Protein AF-A0A962DSW0-F1 (afdb_monomer_lite)

Foldseek 3Di:
DVVVVVVVLCVQQVQLQVLLVVQVVLAVFAQVLVVCVVVVPPCSVVLLVVLLVVLLVLLLVLLLVVVVVCVVCVVVADPLDDDFQNLAQVRLLVCLLCCLVSVLSRLASGVLSVQQRVVCVVVVHSYGDPVSLLVSLQVSQQVQLVVCQVVCVVSVRNDPVVSVCSSVSSSVLSNSLSCSRNPPHSVSSSSSSSSSSCSRHNVVSVVD

pLDDT: mean 94.74, std 5.3, range [65.56, 98.88]

Radius of gyration: 17.85 Å; chains: 1; bounding box: 44×37×52 Å

Secondary structure (DSSP, 8-state):
-HHHHHHHHHHHHHHHHHHHHHHHHHHT-S-HHHHHHHTT-TTHHHHHHHHHHHHHHHHHHHHHHHHHHHHHHGGGS-TTSPPTTTTHHHHHHHHHHHHHHHHIIIIIIIIIHHHHHHHHHHTT-SS--HHHHHHHHHHHHHHHHHHTHHHHHHTT---HHHHHHHHHHHHHHHHHHHHHHHHH-HHHHHHHHHHHHIIIIISGGG--

Structure (mmCIF, N/CA/C/O backbone):
data_AF-A0A962DSW0-F1
#
_entry.id   AF-A0A962DSW0-F1
#
loop_
_atom_site.group_PDB
_atom_site.id
_atom_site.type_symbol
_atom_site.label_atom_id
_atom_site.label_alt_id
_atom_site.label_comp_id
_atom_site.label_asym_id
_atom_site.label_entity_id
_atom_site.label_seq_id
_atom_site.pdbx_PDB_ins_code
_atom_site.Cartn_x
_atom_site.Cartn_y
_atom_site.Cartn_z
_atom_site.occupancy
_atom_site.B_iso_or_equiv
_atom_site.auth_seq_id
_atom_site.auth_comp_id
_atom_site.auth_asym_id
_atom_site.auth_atom_id
_atom_site.pdbx_PDB_model_num
ATOM 1 N N . MET A 1 1 ? 26.273 4.965 2.092 1.00 65.56 1 MET A N 1
ATOM 2 C CA . MET A 1 1 ? 24.910 5.112 1.520 1.00 65.56 1 MET A CA 1
ATOM 3 C C . MET A 1 1 ? 23.783 4.585 2.421 1.00 65.56 1 MET A C 1
ATOM 5 O O . MET A 1 1 ? 22.650 5.022 2.254 1.00 65.56 1 MET A O 1
ATOM 9 N N . LEU A 1 2 ? 24.062 3.717 3.407 1.00 79.31 2 LEU A N 1
ATOM 10 C CA . LEU A 1 2 ? 23.039 3.198 4.331 1.00 79.31 2 LEU A CA 1
ATOM 11 C C . LEU A 1 2 ? 22.490 4.255 5.303 1.00 79.31 2 LEU A C 1
ATOM 13 O O . LEU A 1 2 ? 21.280 4.358 5.461 1.00 79.31 2 LEU A O 1
ATOM 17 N N . LEU A 1 3 ? 23.361 5.075 5.903 1.00 84.50 3 LEU A N 1
ATOM 18 C CA . LEU A 1 3 ? 22.948 6.063 6.907 1.00 84.50 3 LEU A CA 1
ATOM 19 C C . LEU A 1 3 ? 21.954 7.115 6.363 1.00 84.50 3 LEU A C 1
ATOM 21 O O . LEU A 1 3 ? 20.915 7.292 6.994 1.00 84.50 3 LEU A O 1
ATOM 25 N N . PRO A 1 4 ? 22.170 7.754 5.191 1.00 87.31 4 PRO A N 1
ATOM 26 C CA . PRO A 1 4 ? 21.189 8.692 4.634 1.00 87.31 4 PRO A CA 1
ATOM 27 C C . PRO A 1 4 ? 19.824 8.053 4.348 1.00 87.31 4 PRO A C 1
ATOM 29 O O . PRO A 1 4 ? 18.792 8.638 4.663 1.00 87.31 4 PRO A O 1
ATOM 32 N N . SER A 1 5 ? 19.813 6.830 3.809 1.00 83.94 5 SER A N 1
ATOM 33 C CA . SER A 1 5 ? 18.577 6.096 3.504 1.00 83.94 5 SER A CA 1
ATOM 34 C C . SER A 1 5 ? 17.820 5.721 4.778 1.00 83.94 5 SER A C 1
ATOM 36 O O . SER A 1 5 ? 16.607 5.883 4.857 1.00 83.94 5 SER A O 1
ATOM 38 N N . LEU A 1 6 ? 18.542 5.275 5.809 1.00 87.38 6 LEU A N 1
ATOM 39 C CA . LEU A 1 6 ? 17.965 4.934 7.105 1.00 87.38 6 LEU A CA 1
ATOM 40 C C . LEU A 1 6 ? 17.376 6.163 7.805 1.00 87.38 6 LEU A C 1
ATOM 42 O O . LEU A 1 6 ? 16.269 6.087 8.337 1.00 87.38 6 LEU A O 1
ATOM 46 N N . LEU A 1 7 ? 18.073 7.303 7.766 1.00 90.00 7 LEU A N 1
ATOM 47 C CA . LEU A 1 7 ? 17.559 8.568 8.295 1.00 90.00 7 LEU A CA 1
ATOM 48 C C . LEU A 1 7 ? 16.287 8.998 7.558 1.00 90.00 7 LEU A C 1
ATOM 50 O O . LEU A 1 7 ? 15.279 9.279 8.202 1.00 90.00 7 LEU A O 1
ATOM 54 N N . PHE A 1 8 ? 16.300 8.973 6.223 1.00 88.06 8 PHE A N 1
ATOM 55 C CA . PHE A 1 8 ? 15.137 9.322 5.407 1.00 88.06 8 PHE A CA 1
ATOM 56 C C . PHE A 1 8 ? 13.921 8.435 5.716 1.00 88.06 8 PHE A C 1
ATOM 58 O O . PHE A 1 8 ? 12.839 8.941 6.016 1.00 88.06 8 PHE A O 1
ATOM 65 N N . LEU A 1 9 ? 14.106 7.111 5.734 1.00 90.38 9 LEU A N 1
ATOM 66 C CA . LEU A 1 9 ? 13.034 6.167 6.057 1.00 90.38 9 LEU A CA 1
ATOM 67 C C . LEU A 1 9 ? 12.528 6.347 7.492 1.00 90.38 9 LEU A C 1
ATOM 69 O O . LEU A 1 9 ? 11.327 6.229 7.729 1.00 90.38 9 LEU A O 1
ATOM 73 N N . SER A 1 10 ? 13.404 6.671 8.445 1.00 91.56 10 SER A N 1
ATOM 74 C CA . SER A 1 10 ? 13.016 6.906 9.842 1.00 91.56 10 SER A CA 1
ATOM 75 C C . SER A 1 10 ? 12.141 8.150 9.990 1.00 91.56 10 SER A C 1
ATOM 77 O O . SER A 1 10 ? 11.143 8.107 10.710 1.00 91.56 10 SER A O 1
ATOM 79 N N . VAL A 1 11 ? 12.465 9.229 9.268 1.00 93.25 11 VAL A N 1
ATOM 80 C CA . VAL A 1 11 ? 11.687 10.481 9.263 1.00 93.25 11 VAL A CA 1
ATOM 81 C C . VAL A 1 11 ? 10.265 10.267 8.746 1.00 93.25 11 VAL A C 1
ATOM 83 O O . VAL A 1 11 ? 9.347 10.922 9.227 1.00 93.25 11 VAL A O 1
ATOM 86 N N . LEU A 1 12 ? 10.050 9.332 7.820 1.00 91.38 12 LEU A N 1
ATOM 87 C CA . LEU A 1 12 ? 8.707 8.992 7.339 1.00 91.38 12 LEU A CA 1
ATOM 88 C C . LEU A 1 12 ? 8.006 7.968 8.242 1.00 91.38 12 LEU A C 1
ATOM 90 O O . LEU A 1 12 ? 6.830 8.111 8.580 1.00 91.38 12 LEU A O 1
ATOM 94 N N . THR A 1 13 ? 8.732 6.933 8.658 1.00 96.00 13 THR A N 1
ATOM 95 C CA . THR A 1 13 ? 8.154 5.762 9.328 1.00 96.00 13 THR A CA 1
ATOM 96 C C . THR A 1 13 ? 7.790 6.049 10.779 1.00 96.00 13 THR A C 1
ATOM 98 O O . THR A 1 13 ? 6.704 5.671 11.215 1.00 96.00 13 THR A O 1
ATOM 101 N N . LEU A 1 14 ? 8.651 6.735 11.540 1.00 97.19 14 LEU A N 1
ATOM 102 C CA . LEU A 1 14 ? 8.404 6.976 12.966 1.00 97.19 14 LEU A CA 1
ATOM 103 C C . LEU A 1 14 ? 7.166 7.859 13.206 1.00 97.19 14 LEU A C 1
ATOM 105 O O . LEU A 1 14 ? 6.332 7.470 14.030 1.00 97.19 14 LEU A O 1
ATOM 109 N N . PRO A 1 15 ? 6.957 8.979 12.481 1.00 97.75 15 PRO A N 1
ATOM 110 C CA . PRO A 1 15 ? 5.722 9.746 12.608 1.00 97.75 15 PRO A CA 1
ATOM 111 C C . PRO A 1 15 ? 4.494 8.952 12.166 1.00 97.75 15 PRO A C 1
ATOM 113 O O . PRO A 1 15 ? 3.479 8.989 12.856 1.00 97.75 15 PRO A O 1
ATOM 116 N N . ALA A 1 16 ? 4.576 8.194 11.067 1.00 97.75 16 ALA A N 1
ATOM 117 C CA . ALA A 1 16 ? 3.460 7.377 10.592 1.00 97.75 16 ALA A CA 1
ATOM 118 C C . ALA A 1 16 ? 3.029 6.326 11.631 1.00 97.75 16 ALA A C 1
ATOM 120 O O . ALA A 1 16 ? 1.838 6.200 11.931 1.00 97.75 16 ALA A O 1
ATOM 121 N N . LEU A 1 17 ? 3.996 5.631 12.241 1.00 97.44 17 LEU A N 1
ATOM 122 C CA . LEU A 1 17 ? 3.758 4.705 13.348 1.00 97.44 17 LEU A CA 1
ATOM 123 C C . LEU A 1 17 ? 3.123 5.421 14.541 1.00 97.44 17 LEU A C 1
ATOM 125 O O . LEU A 1 17 ? 2.101 4.969 15.053 1.00 97.44 17 LEU A O 1
ATOM 129 N N . TRP A 1 18 ? 3.694 6.548 14.970 1.00 97.69 18 TRP A N 1
ATOM 130 C CA . TRP A 1 18 ? 3.181 7.308 16.109 1.00 97.69 18 TRP A CA 1
ATOM 131 C C . TRP A 1 18 ? 1.739 7.773 15.888 1.00 97.69 18 TRP A C 1
ATOM 133 O O . TRP A 1 18 ? 0.889 7.567 16.754 1.00 97.69 18 TRP A O 1
ATOM 143 N N . ILE A 1 19 ? 1.441 8.341 14.716 1.00 98.00 19 ILE A N 1
ATOM 144 C CA . ILE A 1 19 ? 0.098 8.787 14.325 1.00 98.00 19 ILE A CA 1
ATOM 145 C C . ILE A 1 19 ? -0.867 7.606 14.375 1.00 98.00 19 ILE A C 1
ATOM 147 O O . ILE A 1 19 ? -1.901 7.677 15.043 1.00 98.00 19 ILE A O 1
ATOM 151 N N . GLY A 1 20 ? -0.534 6.514 13.690 1.00 97.25 20 GLY A N 1
ATOM 152 C CA . GLY A 1 20 ? -1.435 5.381 13.558 1.00 97.25 20 GLY A CA 1
ATOM 153 C C . GLY A 1 20 ? -1.694 4.655 14.870 1.00 97.25 20 GLY A C 1
ATOM 154 O O . GLY A 1 20 ? -2.836 4.304 15.161 1.00 97.25 20 GLY A O 1
ATOM 155 N N . LEU A 1 21 ? -0.665 4.475 15.698 1.00 95.62 21 LEU A N 1
ATOM 156 C CA . LEU A 1 21 ? -0.800 3.833 17.006 1.00 95.62 21 LEU A CA 1
ATOM 157 C C . LEU A 1 21 ? -1.529 4.728 18.014 1.00 95.62 21 LEU A C 1
ATOM 159 O O . LEU A 1 21 ? -2.303 4.222 18.825 1.00 95.62 21 LEU A O 1
ATOM 163 N N . ARG A 1 22 ? -1.332 6.052 17.954 1.00 96.94 22 ARG A N 1
ATOM 164 C CA . ARG A 1 22 ? -1.982 7.001 18.869 1.00 96.94 22 ARG A CA 1
ATOM 165 C C . ARG A 1 22 ? -3.436 7.285 18.495 1.00 96.94 22 ARG A C 1
ATOM 167 O O . ARG A 1 22 ? -4.286 7.365 19.379 1.00 96.94 22 ARG A O 1
ATOM 174 N N . LEU A 1 23 ? -3.727 7.491 17.211 1.00 97.31 23 LEU A N 1
ATOM 175 C CA . LEU A 1 23 ? -5.044 7.937 16.736 1.00 97.31 23 LEU A CA 1
ATOM 176 C C . LEU A 1 23 ? -5.928 6.781 16.251 1.00 97.31 23 LEU A C 1
ATOM 178 O O . LEU A 1 23 ? -7.150 6.857 16.379 1.00 97.31 23 LEU A O 1
ATOM 182 N N . GLY A 1 24 ? -5.328 5.710 15.725 1.00 96.44 24 GLY A N 1
ATOM 183 C CA . GLY A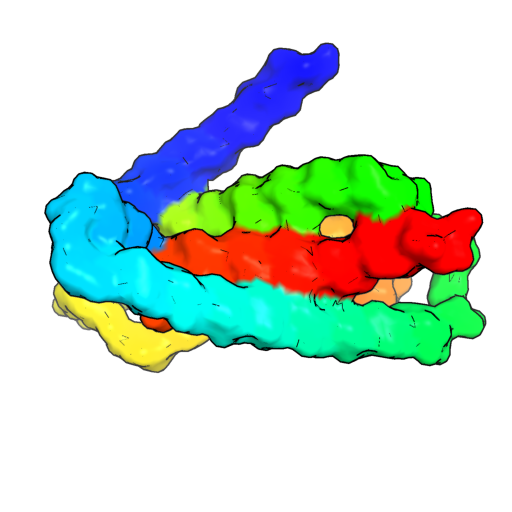 1 24 ? -6.033 4.578 15.120 1.00 96.44 24 GLY A CA 1
ATOM 184 C C . GLY A 1 24 ? -7.064 3.910 16.035 1.00 96.44 24 GLY A C 1
ATOM 185 O O . GLY A 1 24 ? -8.215 3.776 15.607 1.00 96.44 24 GLY A O 1
ATOM 186 N N . PRO A 1 25 ? -6.739 3.567 17.300 1.00 94.06 25 PRO A N 1
ATOM 187 C CA . PRO A 1 25 ? -7.675 2.876 18.189 1.00 94.06 25 PRO A CA 1
ATOM 188 C C . PRO A 1 25 ? -9.001 3.618 18.391 1.00 94.06 25 PRO A C 1
ATOM 190 O O . PRO A 1 25 ? -10.066 3.004 18.345 1.00 94.06 25 PRO A O 1
ATOM 193 N N . ALA A 1 26 ? -8.960 4.948 18.535 1.00 93.69 26 ALA A N 1
ATOM 194 C CA . ALA A 1 26 ? -10.160 5.772 18.704 1.00 93.69 26 ALA A CA 1
ATOM 195 C C . ALA A 1 26 ? -11.061 5.787 17.453 1.00 93.69 26 ALA A C 1
ATOM 197 O O . ALA A 1 26 ? -12.260 6.047 17.553 1.00 93.69 26 ALA A O 1
ATOM 198 N N . LEU A 1 27 ? -10.490 5.497 16.282 1.00 95.38 27 LEU A N 1
ATOM 199 C CA . LEU A 1 27 ? -11.176 5.461 14.990 1.00 95.38 27 LEU A CA 1
ATOM 200 C C . LEU A 1 27 ? -11.565 4.042 14.555 1.00 95.38 27 LEU A C 1
ATOM 202 O O . LEU A 1 27 ? -12.206 3.885 13.518 1.00 95.38 27 LEU A O 1
ATOM 206 N N . GLY A 1 28 ? -11.186 3.014 15.322 1.00 94.00 28 GLY A N 1
ATOM 207 C CA . GLY A 1 28 ? -11.336 1.614 14.919 1.00 94.00 28 GLY A CA 1
ATOM 208 C C . GLY A 1 28 ? -10.373 1.188 13.804 1.00 94.00 28 GLY A C 1
ATOM 209 O O . GLY A 1 28 ? -10.656 0.230 13.091 1.00 94.00 28 GLY A O 1
ATOM 210 N N . LEU A 1 29 ? -9.255 1.900 13.643 1.00 96.75 29 LEU A N 1
ATOM 211 C CA . LEU A 1 29 ? -8.190 1.621 12.677 1.00 96.75 29 LEU A CA 1
ATOM 212 C C . LEU A 1 29 ? -6.947 1.048 13.383 1.00 96.75 29 LEU A C 1
ATOM 214 O O . LEU A 1 29 ? -6.836 1.078 14.609 1.00 96.75 29 LEU A O 1
ATOM 218 N N . GLY A 1 30 ? -5.993 0.524 12.609 1.00 95.56 30 GLY A N 1
ATOM 219 C CA . GLY A 1 30 ? -4.747 -0.065 13.119 1.00 95.56 30 GLY A CA 1
ATOM 220 C C . GLY A 1 30 ? -4.661 -1.567 12.853 1.00 95.56 30 GLY A C 1
ATOM 221 O O . GLY A 1 30 ? -5.027 -2.030 11.775 1.00 95.56 30 GLY A O 1
ATOM 222 N N . ALA A 1 31 ? -4.171 -2.342 13.822 1.00 93.81 31 ALA A N 1
ATOM 223 C CA . ALA A 1 31 ? -3.989 -3.793 13.696 1.00 93.81 31 ALA A CA 1
ATOM 224 C C . ALA A 1 31 ? -4.796 -4.593 14.748 1.00 93.81 31 ALA A C 1
ATOM 226 O O . ALA A 1 31 ? -4.221 -5.392 15.490 1.00 93.81 31 ALA A O 1
ATOM 227 N N . PRO A 1 32 ? -6.131 -4.419 14.837 1.00 91.06 32 PRO A N 1
ATOM 228 C CA . PRO A 1 32 ? -6.938 -4.989 15.921 1.00 91.06 32 PRO A CA 1
ATOM 229 C C . PRO A 1 32 ? -6.906 -6.524 15.964 1.00 91.06 32 PRO A C 1
ATOM 231 O O . PRO A 1 32 ? -6.872 -7.108 17.042 1.00 91.06 32 PRO A O 1
ATOM 234 N N . ARG A 1 33 ? -6.863 -7.194 14.803 1.00 89.31 33 ARG A N 1
ATOM 235 C CA . ARG A 1 33 ? -6.754 -8.663 14.712 1.00 89.31 33 ARG A CA 1
ATOM 236 C C . ARG A 1 33 ? -5.429 -9.186 15.255 1.00 89.31 33 ARG A C 1
ATOM 238 O O . ARG A 1 33 ? -5.402 -10.227 15.902 1.00 89.31 33 ARG A O 1
ATOM 245 N N . PHE A 1 34 ? -4.350 -8.451 15.008 1.00 90.75 34 PHE A N 1
ATOM 246 C CA . PHE A 1 34 ? -3.033 -8.794 15.525 1.00 90.75 34 PHE A CA 1
ATOM 247 C C . PHE A 1 34 ? -2.957 -8.556 17.033 1.00 90.75 34 PHE A C 1
ATOM 249 O O . PHE A 1 34 ? -2.514 -9.431 17.767 1.00 90.75 34 PHE A O 1
ATOM 256 N N . ALA A 1 35 ? -3.491 -7.429 17.514 1.00 92.00 35 ALA A N 1
ATOM 257 C CA . ALA A 1 35 ? -3.610 -7.167 18.946 1.00 92.00 35 ALA A CA 1
ATOM 258 C C . ALA A 1 35 ? -4.435 -8.254 19.662 1.00 92.00 35 ALA A C 1
ATOM 260 O O . ALA A 1 35 ? -4.029 -8.741 20.713 1.00 92.00 35 ALA A O 1
ATOM 261 N N . ALA A 1 36 ? -5.546 -8.699 19.064 1.00 92.62 36 ALA A N 1
ATOM 262 C CA . ALA A 1 36 ? -6.354 -9.801 19.586 1.00 92.62 36 ALA A CA 1
ATOM 263 C C . ALA A 1 36 ? -5.587 -11.135 19.620 1.00 92.62 36 ALA A C 1
ATOM 265 O O . ALA A 1 36 ? -5.739 -11.899 20.573 1.00 92.62 36 ALA A O 1
ATOM 266 N N . LEU A 1 37 ? -4.746 -11.407 18.614 1.00 93.88 37 LEU A N 1
ATOM 267 C CA . LEU A 1 37 ? -3.877 -12.586 18.590 1.00 93.88 37 LEU A CA 1
ATOM 268 C C . LEU A 1 37 ? -2.831 -12.537 19.712 1.00 93.88 37 LEU A C 1
ATOM 270 O O . LEU A 1 37 ? -2.673 -13.520 20.431 1.00 93.88 37 LEU A O 1
ATOM 274 N N . LEU A 1 38 ? -2.164 -11.393 19.902 1.00 94.62 38 LEU A N 1
ATOM 275 C CA . LEU A 1 38 ? -1.190 -11.192 20.984 1.00 94.62 38 LEU A CA 1
ATOM 276 C C . LEU A 1 38 ? -1.838 -11.316 22.369 1.00 94.62 38 LEU A C 1
ATOM 278 O O . LEU A 1 38 ? -1.263 -11.919 23.271 1.00 94.62 38 LEU A O 1
ATOM 282 N N . ALA A 1 39 ? -3.069 -10.823 22.512 1.00 96.19 39 ALA A N 1
ATOM 283 C CA . ALA A 1 39 ? -3.884 -10.980 23.714 1.00 96.19 39 ALA A CA 1
ATOM 284 C C . ALA A 1 39 ? -4.488 -12.391 23.874 1.00 96.19 39 ALA A C 1
ATOM 286 O O . ALA A 1 39 ? -5.283 -12.610 24.785 1.00 96.19 39 ALA A O 1
ATOM 287 N N . ARG A 1 40 ? -4.142 -13.343 22.992 1.00 94.81 40 ARG A N 1
ATOM 288 C CA . ARG A 1 40 ? -4.624 -14.736 22.989 1.00 94.81 40 ARG A CA 1
ATOM 289 C C . ARG A 1 40 ? -6.151 -14.857 23.025 1.00 94.81 40 ARG A C 1
ATOM 291 O O . ARG A 1 40 ? -6.695 -15.778 23.631 1.00 94.81 40 ARG A O 1
ATOM 298 N N . GLN A 1 41 ? -6.855 -13.941 22.358 1.00 95.88 41 GLN A N 1
ATOM 299 C CA . GLN A 1 41 ? -8.313 -13.996 22.294 1.00 95.88 41 GLN A CA 1
ATOM 300 C C . GLN A 1 41 ? -8.776 -15.233 21.501 1.00 95.88 41 GLN A C 1
ATOM 302 O O . GLN A 1 41 ? -8.247 -15.497 20.410 1.00 95.88 41 GLN A O 1
ATOM 307 N N . PRO A 1 42 ? -9.782 -15.981 21.993 1.00 95.50 42 PRO A N 1
ATOM 308 C CA . PRO A 1 42 ? -10.331 -17.128 21.277 1.00 95.50 42 PRO A CA 1
ATOM 309 C C . PRO A 1 42 ? -10.764 -16.763 19.850 1.00 95.50 42 PRO A C 1
ATOM 311 O O . PRO A 1 42 ? -11.454 -15.772 19.622 1.00 95.50 42 PRO A O 1
ATOM 314 N N . GLY A 1 43 ? -10.341 -17.558 18.865 1.00 94.88 43 GLY A N 1
ATOM 315 C CA . GLY A 1 43 ? -10.699 -17.354 17.455 1.00 94.88 43 GLY A CA 1
ATOM 316 C C . GLY A 1 43 ? -9.922 -16.254 16.716 1.00 94.88 43 GLY A C 1
ATOM 317 O O . GLY A 1 43 ? -10.137 -16.089 15.511 1.00 94.88 43 GLY A O 1
ATOM 318 N N . ALA A 1 44 ? -8.988 -15.547 17.367 1.00 95.12 44 ALA A N 1
ATOM 319 C CA . ALA A 1 44 ? -8.194 -14.490 16.729 1.00 95.12 44 ALA A CA 1
ATOM 320 C C . ALA A 1 44 ? -7.402 -14.993 15.510 1.00 95.12 44 ALA A C 1
ATOM 322 O O . ALA A 1 44 ? -7.431 -14.354 14.459 1.00 95.12 44 ALA A O 1
ATOM 323 N N . MET A 1 45 ? -6.779 -16.175 15.611 1.00 94.88 45 MET A N 1
ATOM 324 C CA . MET A 1 45 ? -6.047 -16.793 14.497 1.00 94.88 45 MET A CA 1
ATOM 325 C C . MET A 1 45 ? -6.959 -17.085 13.298 1.00 94.88 45 MET A C 1
ATOM 327 O O . MET A 1 45 ? -6.633 -16.732 12.169 1.00 94.88 45 MET A O 1
ATOM 331 N N . ARG A 1 46 ? -8.143 -17.669 13.529 1.00 96.44 46 ARG A N 1
ATOM 332 C CA . ARG A 1 46 ? -9.109 -17.963 12.456 1.00 96.44 46 ARG A CA 1
ATOM 333 C C . ARG A 1 46 ? -9.593 -16.686 11.770 1.00 96.44 46 ARG A C 1
ATOM 335 O O . ARG A 1 46 ? -9.751 -16.659 10.551 1.00 96.44 46 ARG A O 1
ATOM 342 N N . ALA A 1 47 ? -9.828 -15.627 12.543 1.00 95.38 47 ALA A N 1
ATOM 343 C CA . ALA A 1 47 ? -10.221 -14.337 11.995 1.00 95.38 47 ALA A CA 1
ATOM 344 C C . ALA A 1 47 ? -9.103 -13.703 11.154 1.00 95.38 47 ALA A C 1
ATOM 346 O O . ALA A 1 47 ? -9.384 -13.209 10.064 1.00 95.38 47 ALA A O 1
ATOM 347 N N . LEU A 1 48 ? -7.856 -13.770 11.630 1.00 94.94 48 LEU A N 1
ATOM 348 C CA . LEU A 1 48 ? -6.685 -13.294 10.899 1.00 94.94 48 LEU A CA 1
ATOM 349 C C . LEU A 1 48 ? -6.489 -14.071 9.590 1.00 94.94 48 LEU A C 1
ATOM 351 O O . LEU A 1 48 ? -6.373 -13.452 8.540 1.00 94.94 48 LEU A O 1
ATOM 355 N N . ALA A 1 49 ? -6.559 -15.404 9.630 1.00 96.25 49 ALA A N 1
ATOM 356 C CA . ALA A 1 49 ? -6.457 -16.254 8.443 1.00 96.25 49 ALA A CA 1
ATOM 357 C C . ALA A 1 49 ? -7.542 -15.930 7.404 1.00 96.25 49 ALA A C 1
ATOM 359 O O . ALA A 1 49 ? -7.257 -15.830 6.216 1.00 96.25 49 ALA A O 1
ATOM 360 N N . ARG A 1 50 ? -8.788 -15.689 7.838 1.00 97.12 50 ARG A N 1
ATOM 361 C CA . ARG A 1 50 ? -9.863 -15.250 6.934 1.00 97.12 50 ARG A CA 1
ATOM 362 C C . ARG A 1 50 ? -9.552 -13.897 6.297 1.00 97.12 50 ARG A C 1
ATOM 364 O O . ARG A 1 50 ? -9.832 -13.700 5.117 1.00 97.12 50 ARG A O 1
ATOM 371 N N . ASP A 1 51 ? -9.026 -12.958 7.077 1.00 96.31 51 ASP A N 1
ATOM 372 C CA . ASP A 1 51 ? -8.655 -11.640 6.569 1.00 96.31 51 ASP A CA 1
ATOM 373 C C . ASP A 1 51 ? -7.489 -11.742 5.572 1.00 96.31 51 ASP A C 1
ATOM 375 O O . ASP A 1 51 ? -7.535 -11.069 4.546 1.00 96.31 51 ASP A O 1
ATOM 379 N N . TRP A 1 52 ? -6.530 -12.645 5.801 1.00 96.19 52 TRP A N 1
ATOM 380 C CA . TRP A 1 52 ? -5.438 -12.947 4.869 1.00 96.19 52 TRP A CA 1
ATOM 381 C C . TRP A 1 52 ? -5.922 -13.581 3.573 1.00 96.19 52 TRP A C 1
ATOM 383 O O . TRP A 1 52 ? -5.513 -13.131 2.513 1.00 96.19 52 TRP A O 1
ATOM 393 N N . VAL A 1 53 ? -6.814 -14.574 3.636 1.00 98.25 53 VAL A N 1
ATOM 394 C CA . VAL A 1 53 ? -7.372 -15.202 2.428 1.00 98.25 53 VAL A CA 1
ATOM 395 C C . VAL A 1 53 ? -8.098 -14.159 1.588 1.00 98.25 53 VAL A C 1
ATOM 397 O O . VAL A 1 53 ? -7.803 -14.012 0.411 1.00 98.25 53 VAL A O 1
ATOM 400 N N . VAL A 1 54 ? -9.001 -13.375 2.186 1.00 98.31 54 VAL A N 1
ATOM 401 C CA . VAL A 1 54 ? -9.757 -12.383 1.408 1.00 98.31 54 VAL A CA 1
ATOM 402 C C . VAL A 1 54 ? -8.843 -11.306 0.828 1.00 98.31 54 VAL A C 1
ATOM 404 O O . VAL A 1 54 ? -8.966 -10.972 -0.348 1.00 98.31 54 VAL A O 1
ATOM 407 N N . ALA A 1 55 ? -7.941 -10.755 1.639 1.00 98.44 55 ALA A N 1
ATOM 408 C CA . ALA A 1 55 ? -7.037 -9.706 1.190 1.00 98.44 55 ALA A CA 1
ATOM 409 C C . ALA A 1 55 ? -6.044 -10.215 0.138 1.00 98.44 55 ALA A C 1
ATOM 411 O O . ALA A 1 55 ? -5.853 -9.564 -0.885 1.00 98.44 55 ALA A O 1
ATOM 412 N N . GLY A 1 56 ? -5.463 -11.392 0.367 1.00 98.62 56 GLY A N 1
ATOM 413 C CA . GLY A 1 56 ? -4.489 -12.009 -0.523 1.00 98.62 56 GLY A CA 1
ATOM 414 C C . GLY A 1 56 ? -5.103 -12.400 -1.859 1.00 98.62 56 GLY A C 1
ATOM 415 O O . GLY A 1 56 ? -4.545 -12.067 -2.898 1.00 98.62 56 GLY A O 1
ATOM 416 N N . THR A 1 57 ? -6.297 -13.002 -1.861 1.00 98.75 57 THR A N 1
ATOM 417 C CA . THR A 1 57 ? -7.021 -13.296 -3.106 1.00 98.75 57 THR A CA 1
ATOM 418 C C . THR A 1 57 ? -7.370 -12.018 -3.865 1.00 98.75 57 THR A C 1
ATOM 420 O O . THR A 1 57 ? -7.134 -11.955 -5.066 1.00 98.75 57 THR A O 1
ATOM 423 N N . ALA A 1 58 ? -7.882 -10.980 -3.196 1.00 98.69 58 ALA A N 1
ATOM 424 C CA . ALA A 1 58 ? -8.202 -9.718 -3.867 1.00 98.69 58 ALA A CA 1
ATOM 425 C C . ALA A 1 58 ? -6.953 -9.041 -4.463 1.00 98.69 58 ALA A C 1
ATOM 427 O O . ALA A 1 58 ? -6.994 -8.572 -5.599 1.00 98.69 58 ALA A O 1
ATOM 428 N N . GLY A 1 59 ? -5.842 -9.036 -3.719 1.00 98.75 59 GLY A N 1
ATOM 429 C CA . GLY A 1 59 ? -4.554 -8.523 -4.181 1.00 98.75 59 GLY A CA 1
ATOM 430 C C . GLY A 1 59 ? -4.007 -9.301 -5.374 1.00 98.75 59 GLY A C 1
ATOM 431 O O . GLY A 1 59 ? -3.682 -8.705 -6.396 1.00 98.75 59 GLY A O 1
ATOM 432 N N . ALA A 1 60 ? -3.983 -10.633 -5.290 1.00 98.75 60 ALA A N 1
ATOM 433 C CA . ALA A 1 60 ? -3.516 -11.497 -6.370 1.00 98.75 60 ALA A CA 1
ATOM 434 C C . ALA A 1 60 ? -4.372 -11.366 -7.640 1.00 98.75 60 ALA A C 1
ATOM 436 O O . ALA A 1 60 ? -3.825 -11.311 -8.738 1.00 98.75 60 ALA A O 1
ATOM 437 N N . LEU A 1 61 ? -5.701 -11.265 -7.512 1.00 98.75 61 LEU A N 1
ATOM 438 C CA . LEU A 1 61 ? -6.596 -11.052 -8.654 1.00 98.75 61 LEU A CA 1
ATOM 439 C C . LEU A 1 61 ? -6.334 -9.707 -9.337 1.00 98.75 61 LEU A C 1
ATOM 441 O O . LEU A 1 61 ? -6.248 -9.650 -10.562 1.00 98.75 61 LEU A O 1
ATOM 445 N N . LEU A 1 62 ? -6.168 -8.632 -8.561 1.00 98.50 62 LEU A N 1
ATOM 446 C CA . LEU A 1 62 ? -5.852 -7.317 -9.119 1.00 98.50 62 LEU A CA 1
ATOM 447 C C . LEU A 1 62 ? -4.459 -7.296 -9.765 1.00 98.50 62 LEU A C 1
ATOM 449 O O . LEU A 1 62 ? -4.305 -6.778 -10.870 1.00 98.50 62 LEU A O 1
ATOM 453 N N . GLY A 1 63 ? -3.471 -7.931 -9.128 1.00 98.38 63 GLY A N 1
ATOM 454 C CA . GLY A 1 63 ? -2.142 -8.141 -9.701 1.00 98.38 63 GLY A CA 1
ATOM 455 C C . GLY A 1 63 ? -2.191 -8.924 -11.016 1.00 98.38 63 GLY A C 1
ATOM 456 O O . GLY A 1 63 ? -1.533 -8.540 -11.978 1.00 98.38 63 GLY A O 1
ATOM 457 N N . ALA A 1 64 ? -3.026 -9.964 -11.110 1.00 98.44 64 ALA A N 1
ATOM 458 C CA . ALA A 1 64 ? -3.199 -10.752 -12.331 1.00 98.44 64 ALA A CA 1
ATOM 459 C C . ALA A 1 64 ? -3.856 -9.943 -13.458 1.00 98.44 64 ALA A C 1
ATOM 461 O O . ALA A 1 64 ? -3.419 -10.027 -14.607 1.00 98.44 64 ALA A O 1
ATOM 462 N N . ILE A 1 65 ? -4.860 -9.116 -13.138 1.00 98.12 65 ILE A N 1
ATOM 463 C CA . ILE A 1 65 ? -5.455 -8.168 -14.092 1.00 98.12 65 ILE A CA 1
ATOM 464 C C . ILE A 1 65 ? -4.373 -7.225 -14.628 1.00 98.12 65 ILE A C 1
ATOM 466 O O . ILE A 1 65 ? -4.238 -7.066 -15.839 1.00 98.12 65 ILE A O 1
ATOM 470 N N . PHE A 1 66 ? -3.561 -6.640 -13.749 1.00 97.00 66 PHE A N 1
ATOM 471 C CA . PHE A 1 66 ? -2.498 -5.716 -14.147 1.00 97.00 66 PHE A CA 1
ATOM 472 C C . PHE A 1 66 ? -1.388 -6.382 -14.950 1.00 97.00 66 PHE A C 1
ATOM 474 O O . PHE A 1 66 ? -0.939 -5.809 -15.941 1.00 97.00 66 PHE A O 1
ATOM 481 N N . LEU A 1 67 ? -0.985 -7.598 -14.586 1.00 96.19 67 LEU A N 1
ATOM 482 C CA . LEU A 1 67 ? -0.016 -8.366 -15.358 1.00 96.19 67 LEU A CA 1
ATOM 483 C C . LEU A 1 67 ? -0.559 -8.695 -16.757 1.00 96.19 67 LEU A C 1
ATOM 485 O O . LEU A 1 67 ? 0.155 -8.553 -17.746 1.00 96.19 67 LEU A O 1
ATOM 489 N N . SER A 1 68 ? -1.839 -9.059 -16.855 1.00 96.19 68 SER A N 1
ATOM 490 C CA . SER A 1 68 ? -2.498 -9.333 -18.139 1.00 96.19 68 SER A CA 1
ATOM 491 C C . SER A 1 68 ? -2.541 -8.087 -19.022 1.00 96.19 68 SER A C 1
ATOM 493 O O . SER A 1 68 ? -2.178 -8.147 -20.194 1.00 96.19 68 SER A O 1
ATOM 495 N N . VAL A 1 69 ? -2.916 -6.936 -18.450 1.00 94.62 69 VAL A N 1
ATOM 496 C CA . VAL A 1 69 ? -2.878 -5.639 -19.145 1.00 94.62 69 VAL A CA 1
ATOM 497 C C . VAL A 1 69 ? -1.454 -5.304 -19.585 1.00 94.62 69 VAL A C 1
ATOM 499 O O . VAL A 1 69 ? -1.257 -4.857 -20.712 1.00 94.62 69 VAL A O 1
ATOM 502 N N . ARG A 1 70 ? -0.450 -5.550 -18.734 1.00 92.38 70 ARG A N 1
ATOM 503 C CA . ARG A 1 70 ? 0.961 -5.304 -19.049 1.00 92.38 70 ARG A CA 1
ATOM 504 C C . ARG A 1 70 ? 1.428 -6.116 -20.256 1.00 92.38 70 ARG A C 1
ATOM 506 O O . ARG A 1 70 ? 2.067 -5.540 -21.130 1.00 92.38 70 ARG A O 1
ATOM 513 N N . TYR A 1 71 ? 1.098 -7.404 -20.323 1.00 93.94 71 TYR A N 1
ATOM 514 C CA . TYR A 1 71 ? 1.441 -8.243 -21.475 1.00 93.94 71 TYR A CA 1
ATOM 515 C C . TYR A 1 71 ? 0.664 -7.851 -22.733 1.00 93.94 71 TYR A C 1
ATOM 517 O O . TYR A 1 71 ? 1.258 -7.725 -23.799 1.00 93.94 71 TYR A O 1
ATOM 525 N N . ALA A 1 72 ? -0.638 -7.575 -22.621 1.00 93.69 72 ALA A N 1
ATOM 526 C CA . ALA A 1 72 ? -1.445 -7.128 -23.759 1.00 93.69 72 ALA A CA 1
ATOM 527 C C . ALA A 1 72 ? -0.956 -5.786 -24.336 1.00 93.69 72 ALA A C 1
ATOM 529 O O . ALA A 1 72 ? -1.031 -5.558 -25.542 1.00 93.69 72 ALA A O 1
ATOM 530 N N . ALA A 1 73 ? -0.435 -4.904 -23.481 1.00 90.56 73 ALA A N 1
ATOM 531 C CA . ALA A 1 73 ? 0.093 -3.607 -23.877 1.00 90.56 73 ALA A CA 1
ATOM 532 C C . ALA A 1 73 ? 1.544 -3.652 -24.384 1.00 90.56 73 ALA A C 1
ATOM 534 O O . ALA A 1 73 ? 1.997 -2.643 -24.919 1.00 90.56 73 ALA A O 1
ATOM 535 N N . GLN A 1 74 ? 2.269 -4.772 -24.244 1.00 88.19 74 GLN A N 1
ATOM 536 C CA . GLN A 1 74 ? 3.710 -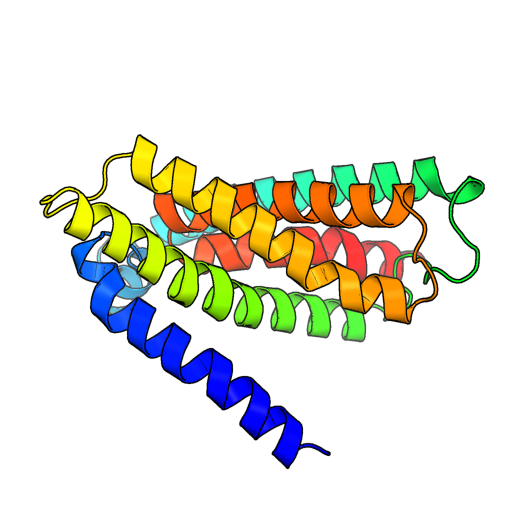4.868 -24.528 1.00 88.19 74 GLN A CA 1
ATOM 537 C C . GLN A 1 74 ? 4.134 -4.265 -25.885 1.00 88.19 74 GLN A C 1
ATOM 539 O O . GLN A 1 74 ? 5.096 -3.499 -25.885 1.00 88.19 74 GLN A O 1
ATOM 544 N N . PRO A 1 75 ? 3.415 -4.482 -27.010 1.00 88.75 75 PRO A N 1
ATOM 545 C CA . PRO A 1 75 ? 3.789 -3.902 -28.308 1.00 88.75 75 PRO A CA 1
ATOM 546 C C . PRO A 1 75 ? 3.742 -2.367 -28.366 1.00 88.75 75 PRO A C 1
ATOM 548 O O . PRO A 1 75 ? 4.318 -1.764 -29.267 1.00 88.75 75 PRO A O 1
ATOM 551 N N . TYR A 1 76 ? 3.032 -1.735 -27.430 1.00 85.88 76 TYR A N 1
ATOM 552 C CA . TYR A 1 76 ? 2.800 -0.290 -27.378 1.00 85.88 76 TYR A CA 1
ATOM 553 C C . TYR A 1 76 ? 3.625 0.406 -26.289 1.00 85.88 76 TYR A C 1
ATOM 555 O O . TYR A 1 76 ? 3.528 1.624 -26.121 1.00 85.88 76 TYR A O 1
ATOM 563 N N . LEU A 1 77 ? 4.402 -0.351 -25.510 1.00 83.94 77 LEU A N 1
ATOM 564 C CA . LEU A 1 77 ? 5.186 0.183 -24.404 1.00 83.94 77 LEU A CA 1
ATOM 565 C C . LEU A 1 77 ? 6.569 0.663 -24.873 1.00 83.94 77 LEU A C 1
ATOM 567 O O . LEU A 1 77 ? 7.171 0.052 -25.755 1.00 83.94 77 LEU A O 1
ATOM 571 N N . PRO A 1 78 ? 7.117 1.738 -24.272 1.00 80.88 78 PRO A N 1
ATOM 572 C CA . PRO A 1 78 ? 8.490 2.153 -24.536 1.00 80.88 78 PRO A CA 1
ATOM 573 C C . PRO A 1 78 ? 9.487 1.036 -24.212 1.00 80.88 78 PRO A C 1
ATOM 575 O O . PRO A 1 78 ? 9.441 0.477 -23.117 1.00 80.88 78 PRO A O 1
ATOM 578 N N . ALA A 1 79 ? 10.454 0.801 -25.104 1.00 81.56 79 ALA A N 1
ATOM 579 C CA . ALA A 1 79 ? 11.525 -0.184 -24.902 1.00 81.56 79 ALA A CA 1
ATOM 580 C C . ALA A 1 79 ? 12.408 0.098 -23.666 1.00 81.56 79 ALA A C 1
ATOM 582 O O . ALA A 1 79 ? 13.113 -0.784 -23.191 1.00 81.56 79 ALA A O 1
ATOM 583 N N . ALA A 1 80 ? 12.373 1.327 -23.137 1.00 81.75 80 ALA A N 1
ATOM 584 C CA . ALA A 1 80 ? 13.074 1.708 -21.911 1.00 81.75 80 ALA A CA 1
ATOM 585 C C . ALA A 1 80 ? 12.429 1.145 -20.629 1.00 81.75 80 ALA A C 1
ATOM 587 O O . ALA A 1 80 ? 13.054 1.168 -19.568 1.00 81.75 80 ALA A O 1
ATOM 588 N N . LEU A 1 81 ? 11.178 0.669 -20.690 1.00 83.25 81 LEU A N 1
ATOM 589 C CA . LEU A 1 81 ? 10.527 0.093 -19.520 1.00 83.25 81 LEU A CA 1
ATOM 590 C C . LEU A 1 81 ? 11.124 -1.284 -19.200 1.00 83.25 81 LEU A C 1
ATOM 592 O O . LEU A 1 81 ? 11.215 -2.119 -20.095 1.00 83.25 81 LEU A O 1
ATOM 596 N N . PRO A 1 82 ? 11.445 -1.570 -17.925 1.00 87.62 82 PRO A N 1
ATOM 597 C CA . PRO A 1 82 ? 11.924 -2.889 -17.539 1.00 87.62 82 PRO A CA 1
ATOM 598 C C . PRO A 1 82 ? 10.923 -3.992 -17.895 1.00 87.62 82 PRO A C 1
ATOM 600 O O . PRO A 1 82 ? 9.711 -3.829 -17.702 1.00 87.62 82 PRO A O 1
ATOM 603 N N . GLU A 1 83 ? 11.435 -5.126 -18.367 1.00 89.56 83 GLU A N 1
ATOM 604 C CA . GLU A 1 83 ? 10.621 -6.316 -18.613 1.00 89.56 83 GLU A CA 1
ATOM 605 C C . GLU A 1 83 ? 10.022 -6.864 -17.303 1.00 89.56 83 GLU A C 1
ATOM 607 O O . GLU A 1 83 ? 10.622 -6.723 -16.225 1.00 89.56 83 GLU A O 1
ATOM 612 N N . PRO A 1 84 ? 8.832 -7.492 -17.345 1.00 91.19 84 PRO A N 1
ATOM 613 C CA . PRO A 1 84 ? 8.286 -8.194 -16.189 1.00 91.19 84 PRO A CA 1
ATOM 614 C C . PRO A 1 84 ? 9.308 -9.184 -15.612 1.00 91.19 84 PRO A C 1
ATOM 616 O O . PRO A 1 84 ? 9.924 -9.953 -16.340 1.00 91.19 84 PRO A O 1
ATOM 619 N N . GLY A 1 85 ? 9.505 -9.161 -14.292 1.00 92.00 85 GLY A N 1
ATOM 620 C CA . GLY A 1 85 ? 10.440 -10.072 -13.622 1.00 92.00 85 GLY A CA 1
ATOM 621 C C . GLY A 1 85 ? 11.922 -9.676 -13.675 1.00 92.00 85 GLY A C 1
ATOM 622 O O . GLY A 1 85 ? 12.742 -10.413 -13.136 1.00 92.00 85 GLY A O 1
ATOM 623 N N . PHE A 1 86 ? 12.290 -8.501 -14.211 1.00 93.19 86 PHE A N 1
ATOM 624 C CA . PHE A 1 86 ? 13.698 -8.065 -14.345 1.00 93.19 86 PHE A CA 1
ATOM 625 C C . PHE A 1 86 ? 14.537 -8.076 -13.049 1.00 93.19 86 PHE A C 1
ATOM 627 O O . PHE A 1 86 ? 15.763 -8.029 -13.100 1.00 93.19 86 PHE A O 1
ATOM 634 N N . ARG A 1 87 ? 13.892 -8.098 -11.875 1.00 93.25 87 ARG A N 1
ATOM 635 C CA . ARG A 1 87 ? 14.554 -8.148 -10.558 1.00 93.25 87 ARG A CA 1
ATOM 636 C C . ARG A 1 87 ? 14.898 -9.574 -10.103 1.00 93.25 87 ARG A C 1
ATOM 638 O O . ARG A 1 87 ? 15.497 -9.735 -9.040 1.00 93.25 87 ARG A O 1
ATOM 645 N N . GLY A 1 88 ? 14.498 -10.596 -10.862 1.00 96.81 88 GLY A N 1
ATOM 646 C CA . GLY A 1 88 ? 14.578 -11.999 -10.463 1.00 96.81 88 GLY A CA 1
ATOM 647 C C . GLY A 1 88 ? 13.666 -12.336 -9.277 1.00 96.81 88 GLY A C 1
ATOM 648 O O . GLY A 1 88 ? 13.039 -11.465 -8.672 1.00 96.81 88 GLY A O 1
ATOM 649 N N . VAL A 1 89 ? 13.618 -13.616 -8.902 1.00 97.12 89 VAL A N 1
ATOM 650 C CA . VAL A 1 89 ? 12.754 -14.107 -7.811 1.00 97.12 89 VAL A CA 1
ATOM 651 C C . VAL A 1 89 ? 13.105 -13.455 -6.469 1.00 97.12 89 VAL A C 1
ATOM 653 O O . VAL A 1 89 ? 12.227 -12.926 -5.791 1.00 97.12 89 VAL A O 1
ATOM 656 N N . LEU A 1 90 ? 14.388 -13.444 -6.090 1.00 97.44 90 LEU A N 1
ATOM 657 C CA . LEU A 1 90 ? 14.825 -12.900 -4.797 1.00 97.44 90 LEU A CA 1
ATOM 658 C C . LEU A 1 90 ? 14.652 -11.379 -4.715 1.00 97.44 90 LEU A C 1
ATOM 660 O O . LEU A 1 90 ? 14.178 -10.869 -3.700 1.00 97.44 90 LEU A O 1
ATOM 664 N N . GLY A 1 91 ? 15.003 -10.654 -5.782 1.00 97.19 91 GLY A N 1
ATOM 665 C CA . GLY A 1 91 ? 14.818 -9.205 -5.839 1.00 97.19 91 GLY A CA 1
ATOM 666 C C . GLY A 1 91 ? 13.341 -8.817 -5.884 1.00 97.19 91 GLY A C 1
ATOM 667 O O . GLY A 1 91 ? 12.941 -7.864 -5.216 1.00 97.19 91 GLY A O 1
ATOM 668 N N . GLY A 1 92 ? 12.518 -9.588 -6.603 1.00 97.25 92 GLY A N 1
ATOM 669 C CA . GLY A 1 92 ? 11.063 -9.463 -6.594 1.00 97.25 92 GLY A CA 1
ATOM 670 C C . GLY A 1 92 ? 10.498 -9.622 -5.185 1.00 97.25 92 GLY A C 1
ATOM 671 O O . GLY A 1 92 ? 9.862 -8.699 -4.692 1.00 97.25 92 GLY A O 1
ATOM 672 N N . LEU A 1 93 ? 10.823 -10.721 -4.494 1.00 98.12 93 LEU A N 1
ATOM 673 C CA . LEU A 1 93 ? 10.383 -10.979 -3.116 1.00 98.12 93 LEU A CA 1
ATOM 674 C C . LEU A 1 93 ? 10.787 -9.861 -2.147 1.00 98.12 93 LEU A C 1
ATOM 676 O O . LEU A 1 93 ? 9.969 -9.422 -1.336 1.00 98.12 93 LEU A O 1
ATOM 680 N N . ALA A 1 94 ? 12.034 -9.392 -2.232 1.00 97.75 94 ALA A N 1
ATOM 681 C CA . ALA A 1 94 ? 12.544 -8.338 -1.363 1.00 97.75 94 ALA A CA 1
ATOM 682 C C . ALA A 1 94 ? 11.797 -7.011 -1.568 1.00 97.75 94 ALA A C 1
ATOM 684 O O . ALA A 1 94 ? 11.411 -6.371 -0.587 1.00 97.75 94 ALA A O 1
ATOM 685 N N . VAL A 1 95 ? 11.555 -6.616 -2.825 1.00 95.94 95 VAL A N 1
ATOM 686 C CA . VAL A 1 95 ? 10.797 -5.395 -3.141 1.00 95.94 95 VAL A CA 1
ATOM 687 C C . VAL A 1 95 ? 9.335 -5.540 -2.733 1.00 95.94 95 VAL A C 1
ATOM 689 O O . VAL A 1 95 ? 8.833 -4.642 -2.067 1.00 95.94 95 VAL A O 1
ATOM 692 N N . SER A 1 96 ? 8.687 -6.672 -3.031 1.00 98.00 96 SER A N 1
ATOM 693 C CA . SER A 1 96 ? 7.295 -6.928 -2.636 1.00 98.00 96 SER A CA 1
ATOM 694 C C . SER A 1 96 ? 7.106 -6.823 -1.125 1.00 98.00 96 SER A C 1
ATOM 696 O O . SER A 1 96 ? 6.158 -6.206 -0.651 1.00 98.00 96 SER A O 1
ATOM 698 N N . PHE A 1 97 ? 8.010 -7.415 -0.338 1.00 98.25 97 PHE A N 1
ATOM 699 C CA . PHE A 1 97 ? 7.925 -7.349 1.120 1.00 98.25 97 PHE A CA 1
ATOM 700 C C . PHE A 1 97 ? 8.203 -5.935 1.645 1.00 98.25 97 PHE A C 1
ATOM 702 O O . PHE A 1 97 ? 7.449 -5.419 2.471 1.00 98.25 97 PHE A O 1
ATOM 709 N N . GLY A 1 98 ? 9.275 -5.299 1.161 1.00 97.00 98 GLY A N 1
ATOM 710 C CA . GLY A 1 98 ? 9.669 -3.957 1.586 1.00 97.00 98 GLY A CA 1
ATOM 711 C C . GLY A 1 98 ? 8.605 -2.902 1.280 1.00 97.00 98 GLY A C 1
ATOM 712 O O . GLY A 1 98 ? 8.267 -2.115 2.166 1.00 97.00 98 GLY A O 1
ATOM 713 N N . ALA A 1 99 ? 8.043 -2.924 0.067 1.00 96.56 99 ALA A N 1
ATOM 714 C CA . ALA A 1 99 ? 6.975 -2.024 -0.361 1.00 96.56 99 ALA A CA 1
ATOM 715 C C . ALA A 1 99 ? 5.688 -2.278 0.432 1.00 96.56 99 ALA A C 1
ATOM 717 O O . ALA A 1 99 ? 5.177 -1.361 1.078 1.00 96.56 99 ALA A O 1
ATOM 718 N N . ALA A 1 100 ? 5.235 -3.536 0.509 1.00 98.44 100 ALA A N 1
ATOM 719 C CA . ALA A 1 100 ? 4.021 -3.890 1.241 1.00 98.44 100 ALA A CA 1
ATOM 720 C C . ALA A 1 100 ? 4.076 -3.506 2.725 1.00 98.44 100 ALA A C 1
ATOM 722 O O . ALA A 1 100 ? 3.051 -3.164 3.302 1.00 98.44 100 ALA A O 1
ATOM 723 N N . VAL A 1 101 ? 5.245 -3.540 3.371 1.00 98.19 101 VAL A N 1
ATOM 724 C CA . VAL A 1 101 ? 5.371 -3.076 4.760 1.00 98.19 101 VAL A CA 1
ATOM 725 C C . VAL A 1 101 ? 5.490 -1.554 4.830 1.00 98.19 101 VAL A C 1
ATOM 727 O O . VAL A 1 101 ? 4.721 -0.914 5.551 1.00 98.19 101 VAL A O 1
ATOM 730 N N . GLY A 1 102 ? 6.455 -0.970 4.117 1.00 97.69 102 GLY A N 1
ATOM 731 C CA . GLY A 1 102 ? 6.784 0.451 4.225 1.00 97.69 102 GLY A CA 1
ATOM 732 C C . GLY A 1 102 ? 5.632 1.345 3.786 1.00 97.69 102 GLY A C 1
ATOM 733 O O . GLY A 1 102 ? 5.178 2.206 4.541 1.00 97.69 102 GLY A O 1
ATOM 734 N N . GLU A 1 103 ? 5.093 1.092 2.599 1.00 98.06 103 GLU A N 1
ATOM 735 C CA . GLU A 1 103 ? 4.058 1.933 2.012 1.00 98.06 103 GLU A CA 1
ATOM 736 C C . GLU A 1 103 ? 2.737 1.837 2.773 1.00 98.06 103 GLU A C 1
ATOM 738 O O . GLU A 1 103 ? 2.064 2.849 2.969 1.00 98.06 103 GLU A O 1
ATOM 743 N N . GLU A 1 104 ? 2.381 0.657 3.288 1.00 98.62 104 GLU A N 1
ATOM 744 C CA . GLU A 1 104 ? 1.186 0.503 4.121 1.00 98.62 104 GLU A CA 1
ATOM 745 C C . GLU A 1 104 ? 1.342 1.185 5.484 1.00 98.62 104 GLU A C 1
ATOM 747 O O . GLU A 1 104 ? 0.386 1.774 6.001 1.00 98.62 104 GLU A O 1
ATOM 752 N N . VAL A 1 105 ? 2.546 1.196 6.061 1.00 98.56 105 VAL A N 1
ATOM 753 C CA . VAL A 1 105 ? 2.811 2.001 7.260 1.00 98.56 105 VAL A CA 1
ATOM 754 C C . VAL A 1 105 ? 2.646 3.491 6.954 1.00 98.56 105 VAL A C 1
ATOM 756 O O . VAL A 1 105 ? 1.961 4.188 7.703 1.00 98.56 105 VAL A O 1
ATOM 759 N N . TRP A 1 106 ? 3.202 3.995 5.853 1.00 98.31 106 TRP A N 1
ATOM 760 C CA . TRP A 1 106 ? 3.145 5.426 5.536 1.00 98.31 106 TRP A CA 1
ATOM 761 C C . TRP A 1 106 ? 1.747 5.888 5.128 1.00 98.31 106 TRP A C 1
ATOM 763 O O . TRP A 1 106 ? 1.208 6.827 5.718 1.00 98.31 106 TRP A O 1
ATOM 773 N N . PHE A 1 107 ? 1.132 5.225 4.150 1.00 98.44 107 PHE A N 1
ATOM 774 C CA . PHE A 1 107 ? -0.133 5.664 3.567 1.00 98.44 107 PHE A CA 1
ATOM 775 C C . PHE A 1 107 ? -1.346 5.246 4.389 1.00 98.44 107 PHE A C 1
ATOM 777 O O . PHE A 1 107 ? -2.302 6.016 4.476 1.00 98.44 107 PHE A O 1
ATOM 784 N N . ARG A 1 108 ? -1.348 4.047 4.987 1.00 98.56 108 ARG A N 1
ATOM 785 C CA . ARG A 1 108 ? -2.544 3.511 5.661 1.00 98.56 108 ARG A CA 1
ATOM 786 C C . ARG A 1 108 ? -2.468 3.807 7.146 1.00 98.56 108 ARG A C 1
ATOM 788 O O . ARG A 1 108 ? -3.299 4.547 7.671 1.00 98.56 108 ARG A O 1
ATOM 795 N N . LEU A 1 109 ? -1.437 3.298 7.817 1.00 98.50 109 LEU A N 1
ATOM 796 C CA . LEU A 1 109 ? -1.288 3.515 9.252 1.00 98.50 109 LEU A CA 1
ATOM 797 C C . LEU A 1 109 ? -1.063 5.000 9.585 1.00 98.50 109 LEU A C 1
ATOM 799 O O . LEU A 1 109 ? -1.719 5.503 10.493 1.00 98.50 109 LEU A O 1
ATOM 803 N N . GLY A 1 110 ? -0.209 5.703 8.839 1.00 98.44 110 GLY A N 1
ATOM 804 C CA . GLY A 1 110 ? 0.069 7.129 9.022 1.00 98.44 110 GLY A CA 1
ATOM 805 C C . GLY A 1 110 ? -0.981 8.048 8.395 1.00 98.44 110 GLY A C 1
ATOM 806 O O . GLY A 1 110 ? -1.875 8.549 9.080 1.00 98.44 110 GLY A O 1
ATOM 807 N N . LEU A 1 111 ? -0.851 8.302 7.089 1.00 98.50 111 LEU A N 1
ATOM 808 C CA . LEU A 1 111 ? -1.599 9.339 6.369 1.00 98.50 111 LEU A CA 1
ATOM 809 C C . LEU A 1 111 ? -3.117 9.139 6.441 1.00 98.50 111 LEU A C 1
ATOM 811 O O . LEU A 1 111 ? -3.834 10.050 6.850 1.00 98.50 111 LEU A O 1
ATOM 815 N N . MET A 1 112 ? -3.626 7.960 6.080 1.00 98.62 112 MET A N 1
ATOM 816 C CA . MET A 1 112 ? -5.066 7.693 6.090 1.00 98.62 112 MET A CA 1
ATOM 817 C C . MET A 1 112 ? -5.648 7.828 7.500 1.00 98.62 112 MET A C 1
ATOM 819 O O . MET A 1 112 ? -6.695 8.455 7.654 1.00 98.62 112 MET A O 1
ATOM 823 N N . THR A 1 113 ? -4.973 7.327 8.540 1.00 98.69 113 THR A N 1
ATOM 824 C CA . THR A 1 113 ? -5.421 7.533 9.929 1.00 98.69 113 THR A CA 1
ATOM 825 C C . THR A 1 113 ? -5.487 9.014 10.293 1.00 98.69 113 THR A C 1
ATOM 827 O O . THR A 1 113 ? -6.484 9.445 10.874 1.00 98.69 113 THR A O 1
ATOM 830 N N . LEU A 1 114 ? -4.469 9.805 9.934 1.00 98.62 114 LEU A N 1
ATOM 831 C CA . LEU A 1 114 ? -4.452 11.251 10.178 1.00 98.62 114 LEU A CA 1
ATOM 832 C C . LEU A 1 114 ? -5.615 11.960 9.474 1.00 98.62 114 LEU A C 1
ATOM 834 O O . LEU A 1 114 ? -6.294 12.785 10.082 1.00 98.62 114 LEU A O 1
ATOM 838 N N . LEU A 1 115 ? -5.868 11.625 8.209 1.00 98.62 115 LEU A N 1
ATOM 839 C CA . LEU A 1 115 ? -6.939 12.230 7.419 1.00 98.62 115 LEU A CA 1
ATOM 840 C C . LEU A 1 115 ? -8.326 11.839 7.944 1.00 98.62 115 LEU A C 1
ATOM 842 O O . LEU A 1 115 ? -9.179 12.709 8.122 1.00 98.62 115 LEU A O 1
ATOM 846 N N . VAL A 1 116 ? -8.553 10.558 8.266 1.00 98.62 116 VAL A N 1
ATOM 847 C CA . VAL A 1 116 ? -9.810 10.106 8.888 1.00 98.62 116 VAL A CA 1
ATOM 848 C C . VAL A 1 116 ? -10.011 10.800 10.233 1.00 98.62 116 VAL A C 1
ATOM 850 O O . VAL A 1 116 ? -11.120 11.257 10.523 1.00 98.62 116 VAL A O 1
ATOM 853 N N . TRP A 1 117 ? -8.956 10.924 11.042 1.00 98.44 117 TRP A N 1
ATOM 854 C CA . TRP A 1 117 ? -8.999 11.663 12.300 1.00 98.44 117 TRP A CA 1
ATOM 855 C C . TRP A 1 117 ? -9.414 13.120 12.075 1.00 98.44 117 TRP A C 1
ATOM 857 O O . TRP A 1 117 ? -10.376 13.577 12.692 1.00 98.44 117 TRP A O 1
ATOM 867 N N . ALA A 1 118 ? -8.734 13.825 11.168 1.00 98.19 118 ALA A N 1
ATOM 868 C CA . ALA A 1 118 ? -8.966 15.238 10.894 1.00 98.19 118 ALA A CA 1
ATOM 869 C C . ALA A 1 118 ? -10.401 15.485 10.418 1.00 98.19 118 ALA A C 1
ATOM 871 O O . ALA A 1 118 ? -11.114 16.279 11.025 1.00 98.19 118 ALA A O 1
ATOM 872 N N . VAL A 1 119 ? -10.872 14.740 9.413 1.00 98.00 119 VAL A N 1
ATOM 873 C CA . VAL A 1 119 ? -12.250 14.850 8.901 1.00 98.00 119 VAL A CA 1
ATOM 874 C C . VAL A 1 119 ? -13.274 14.562 10.001 1.00 98.00 119 VAL A C 1
ATOM 876 O O . VAL A 1 119 ? -14.273 15.270 10.125 1.00 98.00 119 VAL A O 1
ATOM 879 N N . THR A 1 120 ? -13.019 13.561 10.848 1.00 97.38 120 THR A N 1
ATOM 880 C CA . THR A 1 120 ? -13.913 13.219 11.965 1.00 97.38 120 THR A CA 1
ATOM 881 C C . THR A 1 120 ? -13.992 14.350 12.992 1.00 97.38 120 THR A C 1
ATOM 883 O O . THR A 1 120 ? -15.089 14.689 13.441 1.00 97.38 120 THR A O 1
ATOM 886 N N . ARG A 1 121 ? -12.852 14.963 13.339 1.00 96.38 121 ARG A N 1
ATOM 887 C CA . ARG A 1 121 ? -12.780 16.078 14.295 1.00 96.38 121 ARG A CA 1
ATOM 888 C C . ARG A 1 121 ? -13.384 17.364 13.746 1.00 96.38 121 ARG A C 1
ATOM 890 O O . ARG A 1 121 ? -14.140 18.007 14.465 1.00 96.38 121 ARG A O 1
ATOM 897 N N . LEU A 1 122 ? -13.104 17.701 12.489 1.00 96.62 122 LEU A N 1
ATOM 898 C CA . LEU A 1 122 ? -13.674 18.874 11.818 1.00 96.62 122 LEU A CA 1
ATOM 899 C C . LEU A 1 122 ? -15.197 18.769 11.684 1.00 96.62 122 LEU A C 1
ATOM 901 O O . LEU A 1 122 ? -15.895 19.768 11.794 1.00 96.62 122 LEU A O 1
ATOM 905 N N . ALA A 1 123 ? -15.726 17.553 11.535 1.00 95.88 123 ALA A N 1
ATOM 906 C CA . ALA A 1 123 ? -17.165 17.303 11.550 1.00 95.88 123 ALA A CA 1
ATOM 907 C C . ALA A 1 123 ? -17.793 17.316 12.963 1.00 95.88 123 ALA A C 1
ATOM 909 O O . ALA A 1 123 ? -18.975 16.999 13.093 1.00 95.88 123 ALA A O 1
ATOM 910 N N . GLY A 1 124 ? -17.025 17.594 14.026 1.00 95.50 124 GLY A N 1
ATOM 911 C CA . GLY A 1 124 ? -17.499 17.569 15.416 1.00 95.50 124 GLY A CA 1
ATOM 912 C C . GLY A 1 124 ? -17.880 16.173 15.925 1.00 95.50 124 GLY A C 1
ATOM 913 O O . GLY A 1 124 ? -18.585 16.042 16.926 1.00 95.50 124 GLY A O 1
ATOM 914 N N . LYS A 1 125 ? -17.448 15.107 15.239 1.00 94.19 125 LYS A N 1
ATOM 915 C CA . LYS A 1 125 ? -17.830 13.721 15.543 1.00 94.19 125 LYS A CA 1
ATOM 916 C C . LYS A 1 125 ? -16.747 13.012 16.352 1.00 94.19 125 LYS A C 1
ATOM 918 O O . LYS A 1 125 ? -15.568 13.350 16.311 1.00 94.19 125 LYS A O 1
ATOM 923 N N . ARG A 1 126 ? -17.158 11.975 17.088 1.00 90.50 126 ARG A N 1
ATOM 924 C CA . ARG A 1 126 ? -16.237 11.063 17.797 1.00 90.50 126 ARG A CA 1
ATOM 925 C C . ARG A 1 126 ? -15.839 9.843 16.967 1.00 90.50 126 ARG A C 1
ATOM 927 O O . ARG A 1 126 ? -14.773 9.289 17.198 1.00 90.50 126 ARG A O 1
ATOM 934 N N . LYS A 1 127 ? -16.690 9.423 16.027 1.00 94.19 127 LYS A N 1
ATOM 935 C CA . LYS A 1 127 ? -16.460 8.275 15.141 1.00 94.19 127 LYS A CA 1
ATOM 936 C C . LYS A 1 127 ? -16.620 8.697 13.677 1.00 94.19 127 LYS A C 1
ATOM 938 O O . LYS A 1 127 ? -17.521 9.495 13.394 1.00 94.19 127 LYS A O 1
ATOM 943 N N . PRO A 1 128 ? -15.797 8.167 12.758 1.00 96.44 128 PRO A N 1
ATOM 944 C CA . PRO A 1 128 ? -15.934 8.450 11.336 1.00 96.44 128 PRO A CA 1
ATOM 945 C C . PRO A 1 128 ? -17.198 7.792 10.766 1.00 96.44 128 PRO A C 1
ATOM 947 O O . PRO A 1 128 ? -17.570 6.687 11.165 1.00 96.44 128 PRO A O 1
ATOM 950 N N . SER A 1 129 ? -17.854 8.450 9.807 1.00 96.56 129 SER A N 1
ATOM 951 C CA . SER A 1 129 ? -18.893 7.810 8.990 1.00 96.56 129 SER A CA 1
ATOM 952 C C . SER A 1 129 ? -18.257 7.006 7.855 1.00 96.56 129 SER A C 1
ATOM 954 O O . SER A 1 129 ? -17.167 7.339 7.393 1.00 96.56 129 SER A O 1
ATOM 956 N N . SER A 1 130 ? -18.956 5.988 7.342 1.00 97.19 130 SER A N 1
ATOM 957 C CA . SER A 1 130 ? -18.485 5.212 6.183 1.00 97.19 130 SER A CA 1
ATOM 958 C C . SER A 1 130 ? -18.177 6.088 4.967 1.00 97.19 130 SER A C 1
ATOM 960 O O . SER A 1 130 ? -17.196 5.840 4.277 1.00 97.19 130 SER A O 1
ATOM 962 N N . VAL A 1 131 ? -18.986 7.128 4.731 1.00 97.56 131 VAL A N 1
ATOM 963 C CA . VAL A 1 131 ? -18.765 8.089 3.640 1.00 97.56 131 VAL A CA 1
ATOM 964 C C . VAL A 1 131 ? -17.443 8.829 3.839 1.00 97.56 131 VAL A C 1
ATOM 966 O O . VAL A 1 131 ? -16.637 8.870 2.920 1.00 97.56 131 VAL A O 1
ATOM 969 N N . ALA A 1 132 ? -17.177 9.332 5.050 1.00 97.12 132 ALA A N 1
ATOM 970 C CA . ALA A 1 132 ? -15.928 10.028 5.347 1.00 97.12 132 ALA A CA 1
ATOM 971 C C . ALA A 1 132 ? -14.702 9.123 5.149 1.00 97.12 132 ALA A C 1
ATOM 973 O O . ALA A 1 132 ? -13.715 9.557 4.562 1.00 97.12 132 ALA A O 1
ATOM 974 N N . VAL A 1 133 ? -14.765 7.860 5.593 1.00 98.50 133 VAL A N 1
ATOM 975 C CA . VAL A 1 133 ? -13.646 6.924 5.400 1.00 98.50 133 VAL A CA 1
ATOM 976 C C . VAL A 1 133 ? -13.426 6.620 3.922 1.00 98.50 133 VAL A C 1
ATOM 978 O O . VAL A 1 133 ? -12.287 6.668 3.471 1.00 98.50 133 VAL A O 1
ATOM 981 N N . TRP A 1 134 ? -14.488 6.366 3.153 1.00 98.62 134 TRP A N 1
ATOM 982 C CA . TRP A 1 134 ? -14.366 6.156 1.710 1.00 98.62 134 TRP A CA 1
ATOM 983 C C . TRP A 1 134 ? -13.773 7.368 0.995 1.00 98.62 134 TRP A C 1
ATOM 985 O O . TRP A 1 134 ? -12.849 7.195 0.207 1.00 98.62 134 TRP A O 1
ATOM 995 N N . SER A 1 135 ? -14.229 8.586 1.300 1.00 98.38 135 SER A N 1
ATOM 996 C CA . SER A 1 135 ? -13.647 9.805 0.726 1.00 98.38 135 SER A CA 1
ATOM 997 C C . SER A 1 135 ? -12.149 9.902 1.012 1.00 98.38 135 SER A C 1
ATOM 999 O O . SER A 1 135 ? -11.371 10.186 0.104 1.00 98.38 135 SER A O 1
ATOM 1001 N N . VAL A 1 136 ? -11.724 9.598 2.243 1.00 98.69 136 VAL A N 1
ATOM 1002 C CA . VAL A 1 136 ? -10.298 9.573 2.595 1.00 98.69 136 VAL A CA 1
ATOM 1003 C C . VAL A 1 136 ? -9.546 8.460 1.859 1.00 98.69 136 VAL A C 1
ATOM 1005 O O . VAL A 1 136 ? -8.436 8.712 1.404 1.00 98.69 136 VAL A O 1
ATOM 1008 N N . ILE A 1 137 ? -10.129 7.266 1.696 1.00 98.81 137 ILE A N 1
ATOM 1009 C CA . ILE A 1 137 ? -9.524 6.177 0.907 1.00 98.81 137 ILE A CA 1
ATOM 1010 C C . ILE A 1 137 ? -9.257 6.647 -0.523 1.00 98.81 137 ILE A C 1
ATOM 1012 O O . ILE A 1 137 ? -8.147 6.466 -1.014 1.00 98.81 137 ILE A O 1
ATOM 1016 N N . ILE A 1 138 ? -10.238 7.279 -1.176 1.00 98.69 138 ILE A N 1
ATOM 1017 C CA . ILE A 1 138 ? -10.075 7.783 -2.544 1.00 98.69 138 ILE A CA 1
ATOM 1018 C C . ILE A 1 138 ? -8.971 8.848 -2.600 1.00 98.69 138 ILE A C 1
ATOM 1020 O O . ILE A 1 138 ? -8.066 8.743 -3.422 1.00 98.69 138 ILE A O 1
ATOM 1024 N N . ILE A 1 139 ? -8.989 9.833 -1.697 1.00 98.50 139 ILE A N 1
ATOM 1025 C CA . ILE A 1 139 ? -7.972 10.900 -1.654 1.00 98.50 139 ILE A CA 1
ATOM 1026 C C . ILE A 1 139 ? -6.568 10.322 -1.429 1.00 98.50 139 ILE A C 1
ATOM 1028 O O . ILE A 1 139 ? -5.631 10.666 -2.150 1.00 98.50 139 ILE A O 1
ATOM 1032 N N . ALA A 1 140 ? -6.414 9.416 -0.461 1.00 98.44 140 ALA A N 1
ATOM 1033 C CA . ALA A 1 140 ? -5.139 8.768 -0.174 1.00 98.44 140 ALA A CA 1
ATOM 1034 C C . ALA A 1 140 ? -4.660 7.900 -1.349 1.00 98.44 140 ALA A C 1
ATOM 1036 O O . ALA A 1 140 ? -3.465 7.876 -1.627 1.00 98.44 140 ALA A O 1
ATOM 1037 N N . ALA A 1 141 ? -5.571 7.241 -2.073 1.00 98.69 141 ALA A N 1
ATOM 1038 C CA . ALA A 1 141 ? -5.251 6.460 -3.265 1.00 98.69 141 ALA A CA 1
ATOM 1039 C C . ALA A 1 141 ? -4.736 7.334 -4.422 1.00 98.69 141 ALA A C 1
ATOM 1041 O O . ALA A 1 141 ? -3.782 6.950 -5.095 1.00 98.69 141 ALA A O 1
ATOM 1042 N N . PHE A 1 142 ? -5.296 8.531 -4.624 1.00 98.50 142 PHE A N 1
ATOM 1043 C CA . PHE A 1 142 ? -4.739 9.503 -5.575 1.00 98.50 142 PHE A CA 1
ATOM 1044 C C . PHE A 1 142 ? -3.352 9.987 -5.151 1.00 98.50 142 PHE A C 1
ATOM 1046 O O . PHE A 1 142 ? -2.440 10.003 -5.975 1.00 98.50 142 PHE A O 1
ATOM 1053 N N . GLY A 1 143 ? -3.159 10.307 -3.868 1.00 98.25 143 GLY A N 1
ATOM 1054 C CA . GLY A 1 143 ? -1.835 10.645 -3.336 1.00 98.25 143 GLY A CA 1
ATOM 1055 C C . GLY A 1 143 ? -0.816 9.518 -3.543 1.00 98.25 143 GLY A C 1
ATOM 1056 O O . GLY A 1 143 ? 0.317 9.774 -3.942 1.00 98.25 143 GLY A O 1
ATOM 1057 N N . PHE A 1 144 ? -1.240 8.269 -3.346 1.00 98.12 144 PHE A N 1
ATOM 1058 C CA . PHE A 1 144 ? -0.436 7.076 -3.598 1.00 98.12 144 PHE A CA 1
ATOM 1059 C C . PHE A 1 144 ? -0.049 6.954 -5.076 1.00 98.12 144 PHE A C 1
ATOM 1061 O O . PHE A 1 144 ? 1.122 6.756 -5.389 1.00 98.12 144 PHE A O 1
ATOM 1068 N N . GLY A 1 145 ? -0.993 7.160 -5.999 1.00 97.69 145 GLY A N 1
ATOM 1069 C CA . GLY A 1 145 ? -0.694 7.150 -7.432 1.00 97.69 145 GLY A CA 1
ATOM 1070 C C . GLY A 1 145 ? 0.256 8.253 -7.879 1.00 97.69 145 GLY A C 1
ATOM 1071 O O . GLY A 1 145 ? 1.163 7.993 -8.667 1.00 97.69 145 GLY A O 1
ATOM 1072 N N . LEU A 1 146 ? 0.118 9.458 -7.329 1.00 97.12 146 LEU A N 1
ATOM 1073 C CA . LEU A 1 146 ? 1.039 10.560 -7.609 1.00 97.12 146 LEU A CA 1
ATOM 1074 C C . LEU A 1 146 ? 2.453 10.287 -7.078 1.00 97.12 146 LEU A C 1
ATOM 1076 O O . LEU A 1 146 ? 3.425 10.619 -7.754 1.00 97.12 146 LEU A O 1
ATOM 1080 N N . ALA A 1 147 ? 2.583 9.630 -5.921 1.00 96.12 147 ALA A N 1
ATOM 1081 C CA . ALA A 1 147 ? 3.881 9.272 -5.344 1.00 96.12 147 ALA A CA 1
ATOM 1082 C C . ALA A 1 147 ? 4.701 8.304 -6.221 1.00 96.12 147 ALA A C 1
ATOM 1084 O O . ALA A 1 147 ? 5.921 8.245 -6.083 1.00 96.12 147 ALA A O 1
ATOM 1085 N N . HIS A 1 148 ? 4.057 7.598 -7.156 1.00 94.94 148 HIS A N 1
ATOM 1086 C CA . HIS A 1 148 ? 4.707 6.667 -8.084 1.00 94.94 148 HIS A CA 1
ATOM 1087 C C . HIS A 1 148 ? 5.156 7.308 -9.405 1.00 94.94 148 HIS A C 1
ATOM 1089 O O . HIS A 1 148 ? 5.955 6.720 -10.137 1.00 94.94 148 HIS A O 1
ATOM 1095 N N . VAL A 1 149 ? 4.698 8.523 -9.721 1.00 93.94 149 VAL A N 1
ATOM 1096 C CA . VAL A 1 149 ? 5.076 9.218 -10.964 1.00 93.94 149 VAL A CA 1
ATOM 1097 C C . VAL A 1 149 ? 6.594 9.451 -11.071 1.00 93.94 149 VAL A C 1
ATOM 1099 O O . VAL A 1 149 ? 7.146 9.136 -12.127 1.00 93.94 149 VAL A O 1
ATOM 1102 N N . PRO A 1 150 ? 7.318 9.914 -10.025 1.00 93.31 150 PRO A N 1
ATOM 1103 C CA . PRO A 1 150 ? 8.763 10.138 -10.121 1.00 93.31 150 PRO A CA 1
ATOM 1104 C C . PRO A 1 150 ? 9.562 8.882 -10.487 1.00 93.31 150 PRO A C 1
ATOM 1106 O O . PRO A 1 150 ? 10.5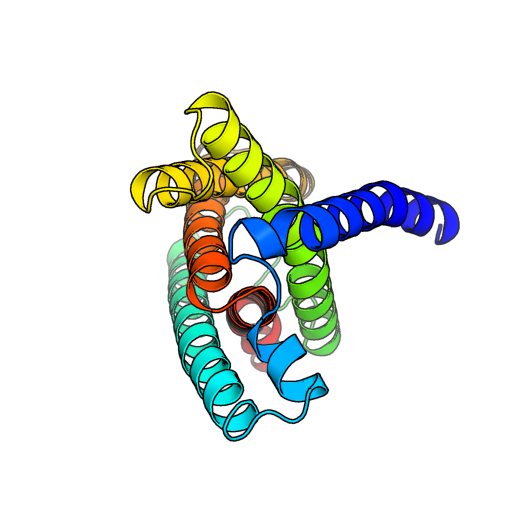15 8.967 -11.258 1.00 93.31 150 PRO A O 1
ATOM 1109 N N . GLN A 1 151 ? 9.159 7.713 -9.976 1.00 88.19 151 GLN A N 1
ATOM 1110 C CA . GLN A 1 151 ? 9.819 6.442 -10.283 1.00 88.19 151 GLN A CA 1
ATOM 1111 C C . GLN A 1 151 ? 9.699 6.109 -11.772 1.00 88.19 151 GLN A C 1
ATOM 1113 O O . GLN A 1 151 ? 10.671 5.714 -12.409 1.00 88.19 151 GLN A O 1
ATOM 1118 N N . MET A 1 152 ? 8.510 6.294 -12.337 1.00 85.50 152 MET A N 1
ATOM 1119 C CA . MET A 1 152 ? 8.270 6.047 -13.752 1.00 85.50 152 MET A CA 1
ATOM 1120 C C . MET A 1 152 ? 9.023 7.049 -14.648 1.00 85.50 152 MET A C 1
ATOM 1122 O O . MET A 1 152 ? 9.612 6.648 -15.654 1.00 85.50 152 MET A O 1
ATOM 1126 N N . VAL A 1 153 ? 9.091 8.325 -14.252 1.00 89.00 153 VAL A N 1
ATOM 1127 C CA . VAL A 1 153 ? 9.895 9.343 -14.952 1.00 89.00 153 VAL A CA 1
ATOM 1128 C C . VAL A 1 153 ? 11.384 8.984 -14.928 1.00 89.00 153 VAL A C 1
ATOM 1130 O O . VAL A 1 153 ? 12.059 9.149 -15.942 1.00 89.00 153 VAL A O 1
ATOM 1133 N N . ALA A 1 154 ? 11.890 8.426 -13.823 1.00 87.75 154 ALA A N 1
ATOM 1134 C CA . ALA A 1 154 ? 13.276 7.965 -13.717 1.0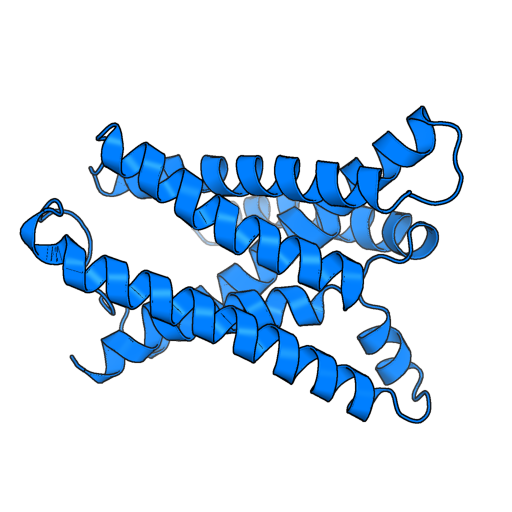0 87.75 154 ALA A CA 1
ATOM 1135 C C . ALA A 1 154 ? 13.613 6.809 -14.681 1.00 87.75 154 ALA A C 1
ATOM 1137 O O . ALA A 1 154 ? 14.770 6.659 -15.065 1.00 87.75 154 ALA A O 1
ATOM 1138 N N . PHE A 1 155 ? 12.615 6.036 -15.126 1.00 82.88 155 PHE A N 1
ATOM 1139 C CA . PHE A 1 155 ? 12.756 5.040 -16.199 1.00 82.88 155 PHE A CA 1
ATOM 1140 C C . PHE A 1 155 ? 12.593 5.632 -17.612 1.00 82.88 155 PHE A C 1
ATOM 1142 O O . PHE A 1 155 ? 12.468 4.893 -18.585 1.00 82.88 155 PHE A O 1
ATOM 1149 N N . GLY A 1 156 ? 12.561 6.961 -17.751 1.00 82.12 156 GLY A N 1
ATOM 1150 C CA . GLY A 1 156 ? 12.446 7.645 -19.042 1.00 82.12 156 GLY A CA 1
ATOM 1151 C C . GLY A 1 156 ? 11.047 7.596 -19.667 1.00 82.12 156 GLY A C 1
ATOM 1152 O O . GLY A 1 156 ? 10.897 7.894 -20.848 1.00 82.12 156 GLY A O 1
ATOM 1153 N N . ALA A 1 157 ? 10.008 7.236 -18.907 1.00 78.25 157 ALA A N 1
ATOM 1154 C CA . ALA A 1 157 ? 8.674 6.955 -19.443 1.00 78.25 157 ALA A CA 1
ATOM 1155 C C . ALA A 1 157 ? 7.647 8.091 -19.241 1.00 78.25 157 ALA A C 1
ATOM 1157 O O . ALA A 1 157 ? 6.482 7.830 -18.982 1.00 78.25 157 ALA A O 1
ATOM 1158 N N . ALA A 1 158 ? 8.023 9.362 -19.409 1.00 83.81 158 ALA A N 1
ATOM 1159 C CA . ALA A 1 158 ? 7.201 10.523 -19.019 1.00 83.81 158 ALA A CA 1
ATOM 1160 C C . ALA A 1 158 ? 6.012 10.892 -19.950 1.00 83.81 158 ALA A C 1
ATOM 1162 O O . ALA A 1 158 ? 5.548 12.032 -19.936 1.00 83.81 158 ALA A O 1
ATOM 1163 N N . SER A 1 159 ? 5.504 9.972 -20.779 1.00 87.94 159 SER A N 1
ATOM 1164 C CA . SER A 1 159 ? 4.378 10.283 -21.680 1.00 87.94 159 SER A CA 1
ATOM 1165 C C . SER A 1 159 ? 3.065 10.515 -20.907 1.00 87.94 159 SER A C 1
ATOM 1167 O O . SER A 1 159 ? 2.855 9.880 -19.870 1.00 87.94 159 SER A O 1
ATOM 1169 N N . PRO A 1 160 ? 2.125 11.344 -21.409 1.00 89.06 160 PRO A N 1
ATOM 1170 C CA . PRO A 1 160 ? 0.836 11.561 -20.742 1.00 89.06 160 PRO A CA 1
ATOM 1171 C C . PRO A 1 160 ? 0.056 10.265 -20.481 1.00 89.06 160 PRO A C 1
ATOM 1173 O O . PRO A 1 160 ? -0.537 10.098 -19.417 1.00 89.06 160 PRO A O 1
ATOM 1176 N N . VAL A 1 161 ? 0.106 9.319 -21.425 1.00 88.06 161 VAL A N 1
ATOM 1177 C CA . VAL A 1 161 ? -0.535 8.002 -21.295 1.00 88.06 161 VAL A CA 1
ATOM 1178 C C . VAL A 1 161 ? 0.119 7.176 -20.193 1.00 88.06 161 VAL A C 1
ATOM 1180 O O . VAL A 1 161 ? -0.587 6.565 -19.391 1.00 88.06 161 VAL A O 1
ATOM 1183 N N . ALA A 1 162 ? 1.452 7.176 -20.111 1.00 86.94 162 ALA A N 1
ATOM 1184 C CA . ALA A 1 162 ? 2.160 6.489 -19.040 1.00 86.94 162 ALA A CA 1
ATOM 1185 C C . ALA A 1 162 ? 1.821 7.110 -17.680 1.00 86.94 162 ALA A C 1
ATOM 1187 O O . ALA A 1 162 ? 1.521 6.371 -16.747 1.00 86.94 162 ALA A O 1
ATOM 1188 N N . VAL A 1 163 ? 1.787 8.445 -17.568 1.00 91.12 163 VAL A N 1
ATOM 1189 C CA . VAL A 1 163 ? 1.431 9.139 -16.314 1.00 91.12 163 VAL A CA 1
ATOM 1190 C C . VAL A 1 163 ? 0.020 8.762 -15.885 1.00 91.12 163 VAL A C 1
ATOM 1192 O O . VAL A 1 163 ? -0.179 8.341 -14.746 1.00 91.12 163 VAL A O 1
ATOM 1195 N N . ALA A 1 164 ? -0.949 8.843 -16.800 1.00 92.44 164 ALA A N 1
ATOM 1196 C CA . ALA A 1 164 ? -2.327 8.458 -16.521 1.00 92.44 164 ALA A CA 1
ATOM 1197 C C . ALA A 1 164 ? -2.425 6.986 -16.092 1.00 92.44 164 ALA A C 1
ATOM 1199 O O . ALA A 1 164 ? -3.065 6.683 -15.089 1.00 92.44 164 ALA A O 1
ATOM 1200 N N . SER A 1 165 ? -1.741 6.081 -16.794 1.00 90.88 165 SE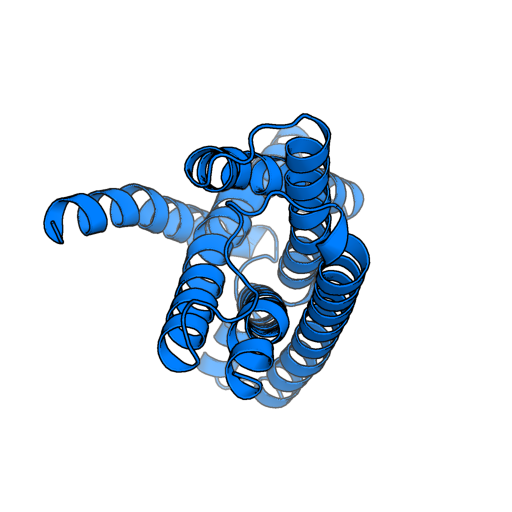R A N 1
ATOM 1201 C CA . SER A 1 165 ? -1.747 4.645 -16.488 1.00 90.88 165 SER A CA 1
ATOM 1202 C C . SER A 1 165 ? -1.117 4.345 -15.126 1.00 90.88 165 SER A C 1
ATOM 1204 O O . SER A 1 165 ? -1.687 3.590 -14.340 1.00 90.88 165 SER A O 1
ATOM 1206 N N . THR A 1 166 ? 0.020 4.973 -14.804 1.00 92.56 166 THR A N 1
ATOM 1207 C CA . THR A 1 166 ? 0.678 4.852 -13.496 1.00 92.56 166 THR A CA 1
ATOM 1208 C C . THR A 1 166 ? -0.228 5.359 -12.383 1.00 92.56 166 THR A C 1
ATOM 1210 O O . THR A 1 166 ? -0.394 4.661 -11.385 1.00 92.56 166 THR A O 1
ATOM 1213 N N . VAL A 1 167 ? -0.846 6.531 -12.546 1.00 96.56 167 VAL A N 1
ATOM 1214 C CA . VAL A 1 167 ? -1.737 7.094 -11.523 1.00 96.56 167 VAL A CA 1
ATOM 1215 C C . VAL A 1 167 ? -2.976 6.220 -11.348 1.00 96.56 167 VAL A C 1
ATOM 1217 O O . VAL A 1 167 ? -3.281 5.845 -10.223 1.00 96.56 167 VAL A O 1
ATOM 1220 N N . LEU A 1 168 ? -3.668 5.841 -12.424 1.00 96.88 168 LEU A N 1
ATOM 1221 C CA . LEU A 1 168 ? -4.901 5.046 -12.347 1.00 96.88 168 LEU A CA 1
ATOM 1222 C C . LEU A 1 168 ? -4.659 3.629 -11.811 1.00 96.88 168 LEU A C 1
ATOM 1224 O O . LEU A 1 168 ? -5.438 3.140 -10.985 1.00 96.88 168 LEU A O 1
ATOM 1228 N N . GLY A 1 169 ? -3.568 2.982 -12.228 1.00 96.81 169 GLY A N 1
ATOM 1229 C CA . GLY A 1 169 ? -3.169 1.673 -11.711 1.00 96.81 169 GLY A CA 1
ATOM 1230 C C . GLY A 1 169 ? -2.923 1.728 -10.204 1.00 96.81 169 GLY A C 1
ATOM 1231 O O . GLY A 1 169 ? -3.527 0.968 -9.445 1.00 96.81 169 GLY A O 1
ATOM 1232 N N . ASN A 1 170 ? -2.128 2.703 -9.757 1.00 98.12 170 ASN A N 1
ATOM 1233 C CA . ASN A 1 170 ? -1.828 2.896 -8.340 1.00 98.12 170 ASN A CA 1
ATOM 1234 C C . ASN A 1 170 ? -3.032 3.377 -7.519 1.00 98.12 170 ASN A C 1
ATOM 1236 O O . ASN A 1 170 ? -3.181 2.971 -6.371 1.00 98.12 170 ASN A O 1
ATOM 1240 N N . VAL A 1 171 ? -3.939 4.177 -8.083 1.00 98.69 171 VAL A N 1
ATOM 1241 C CA . VAL A 1 171 ? -5.215 4.515 -7.430 1.00 98.69 171 VAL A CA 1
ATOM 1242 C C . VAL A 1 171 ? -6.023 3.246 -7.178 1.00 98.69 171 VAL A C 1
ATOM 1244 O O . VAL A 1 171 ? -6.540 3.063 -6.082 1.00 98.69 171 VAL A O 1
ATOM 1247 N N . SER A 1 172 ? -6.101 2.336 -8.148 1.00 98.50 172 SER A N 1
ATOM 1248 C CA . SER A 1 172 ? -6.908 1.116 -8.027 1.00 98.50 172 SER A CA 1
ATOM 1249 C C . SER A 1 172 ? -6.420 0.202 -6.895 1.00 98.50 172 SER A C 1
ATOM 1251 O O . SER A 1 172 ? -7.214 -0.190 -6.035 1.00 98.50 172 SER A O 1
ATOM 1253 N N . VAL A 1 173 ? -5.111 -0.081 -6.829 1.00 98.38 173 VAL A N 1
ATOM 1254 C CA . VAL A 1 173 ? -4.526 -0.799 -5.677 1.00 98.38 173 VAL A CA 1
ATOM 1255 C C . VAL A 1 173 ? -4.621 0.031 -4.398 1.00 98.38 173 VAL A C 1
ATOM 1257 O O . VAL A 1 173 ? -4.939 -0.490 -3.331 1.00 98.38 173 VAL A O 1
ATOM 1260 N N . GLY A 1 174 ? -4.469 1.350 -4.522 1.00 98.69 174 GLY A N 1
ATOM 1261 C CA . GLY A 1 174 ? -4.638 2.338 -3.469 1.00 98.69 174 GLY A CA 1
ATOM 1262 C C . GLY A 1 174 ? -5.950 2.172 -2.706 1.00 98.69 174 GLY A C 1
ATOM 1263 O O . GLY A 1 174 ? -5.955 2.063 -1.473 1.00 98.69 174 GLY A O 1
ATOM 1264 N N . VAL A 1 175 ? -7.044 2.093 -3.465 1.00 98.88 175 VAL A N 1
ATOM 1265 C CA . VAL A 1 175 ? -8.413 1.893 -2.987 1.00 98.88 175 VAL A CA 1
ATOM 1266 C C . VAL A 1 175 ? -8.583 0.518 -2.345 1.00 98.88 175 VAL A C 1
ATOM 1268 O O . VAL A 1 175 ? -9.136 0.435 -1.245 1.00 98.88 175 VAL A O 1
ATOM 1271 N N . LEU A 1 176 ? -8.082 -0.550 -2.978 1.00 98.81 176 LEU A N 1
ATOM 1272 C CA . LEU A 1 176 ? -8.145 -1.907 -2.423 1.00 98.81 176 LEU A CA 1
ATOM 1273 C C . LEU A 1 176 ? -7.457 -1.983 -1.053 1.00 98.81 176 LEU A C 1
ATOM 1275 O O . LEU A 1 176 ? -8.050 -2.460 -0.083 1.00 98.81 176 LEU A O 1
ATOM 1279 N N . TYR A 1 177 ? -6.228 -1.481 -0.950 1.00 98.75 177 TYR A N 1
ATOM 1280 C CA . TYR A 1 177 ? -5.447 -1.545 0.285 1.00 98.75 177 TYR A CA 1
ATOM 1281 C C . TYR A 1 177 ? -6.073 -0.670 1.377 1.00 98.75 177 TYR A C 1
ATOM 1283 O O . TYR A 1 177 ? -6.167 -1.093 2.528 1.00 98.75 177 TYR A O 1
ATOM 1291 N N . GLY A 1 178 ? -6.592 0.512 1.018 1.00 98.75 178 GLY A N 1
ATOM 1292 C CA . GLY A 1 178 ? -7.344 1.372 1.937 1.00 98.75 178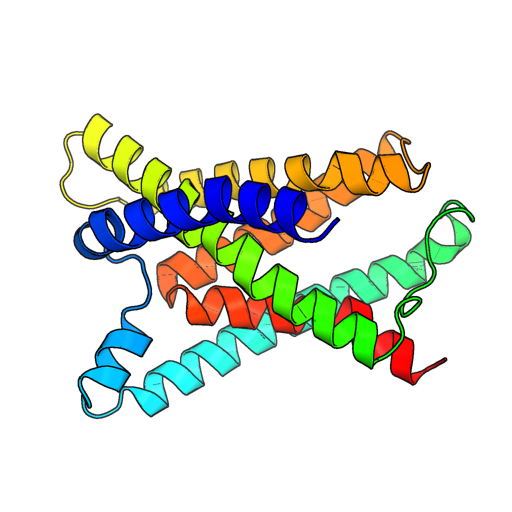 GLY A CA 1
ATOM 1293 C C . GLY A 1 178 ? -8.613 0.701 2.477 1.00 98.75 178 GLY A C 1
ATOM 1294 O O . GLY A 1 178 ? -8.893 0.768 3.677 1.00 98.75 178 GLY A O 1
ATOM 1295 N N . TRP A 1 179 ? -9.354 -0.018 1.629 1.00 98.75 179 TRP A N 1
ATOM 1296 C CA . TRP A 1 179 ? -10.508 -0.809 2.060 1.00 98.75 179 TRP A CA 1
ATOM 1297 C C . TRP A 1 179 ? -10.103 -1.968 2.978 1.00 98.75 179 TRP A C 1
ATOM 1299 O O . TRP A 1 179 ? -10.722 -2.158 4.030 1.00 98.75 179 TRP A O 1
ATOM 1309 N N . CYS A 1 180 ? -9.043 -2.707 2.637 1.00 98.62 180 CYS A N 1
ATOM 1310 C CA . CYS A 1 180 ? -8.483 -3.755 3.492 1.00 98.62 180 CYS A CA 1
ATOM 1311 C C . CYS A 1 180 ? -8.080 -3.193 4.861 1.00 98.62 180 CYS A C 1
ATOM 1313 O O . CYS A 1 180 ? -8.470 -3.752 5.887 1.00 98.62 180 CYS A O 1
ATOM 1315 N N . TYR A 1 181 ? -7.391 -2.051 4.893 1.00 98.69 181 TYR A N 1
ATOM 1316 C CA . TYR A 1 181 ? -7.001 -1.389 6.133 1.00 98.69 181 TYR A CA 1
ATOM 1317 C C . TYR A 1 181 ? -8.213 -1.014 6.986 1.00 98.69 181 TYR A C 1
ATOM 1319 O O . TYR A 1 181 ? -8.269 -1.355 8.167 1.00 98.69 181 TYR A O 1
ATOM 1327 N N . TRP A 1 182 ? -9.220 -0.381 6.384 1.00 98.44 182 TRP A N 1
ATOM 1328 C CA . TRP A 1 182 ? -10.418 0.044 7.104 1.00 98.44 182 TRP A CA 1
ATOM 1329 C C . TRP A 1 182 ? -11.248 -1.129 7.634 1.00 98.44 182 TRP A C 1
ATOM 1331 O O . TRP A 1 182 ? -11.743 -1.085 8.759 1.00 98.44 182 TRP A O 1
ATOM 1341 N N . ARG A 1 183 ? -11.433 -2.186 6.836 1.00 97.31 183 ARG A N 1
ATOM 1342 C CA . ARG A 1 183 ? -12.361 -3.281 7.170 1.00 97.31 183 ARG A CA 1
ATOM 1343 C C . ARG A 1 183 ? -11.709 -4.433 7.926 1.00 97.31 183 ARG A C 1
ATOM 1345 O O . ARG A 1 183 ? -12.423 -5.191 8.584 1.00 97.31 183 ARG A O 1
ATOM 1352 N N . ARG A 1 184 ? -10.394 -4.608 7.787 1.00 96.50 184 ARG A N 1
ATOM 1353 C CA . ARG A 1 184 ? -9.656 -5.803 8.238 1.00 96.50 184 ARG A CA 1
ATOM 1354 C C . ARG A 1 184 ? -8.339 -5.479 8.954 1.00 96.50 184 ARG A C 1
ATOM 1356 O O . ARG A 1 184 ? -7.780 -6.351 9.615 1.00 96.50 184 ARG A O 1
ATOM 1363 N N . GLY A 1 185 ? -7.884 -4.228 8.907 1.00 97.56 185 GLY A N 1
ATOM 1364 C CA . GLY A 1 185 ? -6.690 -3.752 9.601 1.00 97.56 185 GLY A CA 1
ATOM 1365 C C . GLY A 1 185 ? -5.412 -3.828 8.765 1.00 97.56 185 GLY A C 1
ATOM 1366 O O . GLY A 1 185 ? -5.397 -4.309 7.634 1.00 97.56 185 GLY A O 1
ATOM 1367 N N . LEU A 1 186 ? -4.320 -3.338 9.352 1.00 98.25 186 LEU A N 1
ATOM 1368 C CA . LEU A 1 186 ? -3.044 -3.106 8.667 1.00 98.25 186 LEU A CA 1
ATOM 1369 C C . LEU A 1 186 ? -2.459 -4.360 8.020 1.00 98.25 186 LEU A C 1
ATOM 1371 O O . LEU A 1 186 ? -2.079 -4.315 6.858 1.00 98.25 186 LEU A O 1
ATOM 1375 N N . LEU A 1 187 ? -2.451 -5.489 8.737 1.00 97.88 187 LEU A N 1
ATOM 1376 C CA . LEU A 1 187 ? -1.912 -6.735 8.188 1.00 97.88 187 LEU A CA 1
ATOM 1377 C C . LEU A 1 187 ? -2.674 -7.195 6.942 1.00 97.88 187 LEU A C 1
ATOM 1379 O O . LEU A 1 187 ? -2.065 -7.729 6.028 1.00 97.88 187 LEU A O 1
ATOM 1383 N N . ALA A 1 188 ? -3.987 -6.973 6.870 1.00 98.44 188 ALA A N 1
ATOM 1384 C CA . ALA A 1 188 ? -4.745 -7.321 5.673 1.00 98.44 188 ALA A CA 1
ATOM 1385 C C . ALA A 1 188 ? -4.359 -6.428 4.484 1.00 98.44 188 ALA A C 1
ATOM 1387 O O . ALA A 1 188 ? -4.246 -6.923 3.370 1.00 98.44 188 ALA A O 1
ATOM 1388 N N . ALA A 1 189 ? -4.114 -5.135 4.707 1.00 98.69 189 ALA A N 1
ATOM 1389 C CA . ALA A 1 189 ? -3.633 -4.241 3.655 1.00 98.69 189 ALA A CA 1
ATOM 1390 C C . ALA A 1 189 ? -2.243 -4.665 3.144 1.00 98.69 189 ALA A C 1
ATOM 1392 O O . ALA A 1 189 ? -2.062 -4.816 1.939 1.00 98.69 189 ALA A O 1
ATOM 1393 N N . MET A 1 190 ? -1.323 -4.996 4.060 1.00 98.81 190 MET A N 1
ATOM 1394 C CA . MET A 1 190 ? 0.006 -5.537 3.735 1.00 98.81 190 MET A CA 1
ATOM 1395 C C . MET A 1 190 ? -0.080 -6.840 2.933 1.00 98.81 190 MET A C 1
ATOM 1397 O O . MET A 1 190 ? 0.630 -7.000 1.949 1.00 98.81 190 MET A O 1
ATOM 1401 N N . ILE A 1 191 ? -0.974 -7.762 3.305 1.00 98.69 191 ILE A N 1
ATOM 1402 C CA . ILE A 1 191 ? -1.159 -9.023 2.572 1.00 98.69 191 ILE A CA 1
ATOM 1403 C C . ILE A 1 191 ? -1.748 -8.787 1.177 1.00 98.69 191 ILE A C 1
ATOM 1405 O O . ILE A 1 191 ? -1.304 -9.433 0.229 1.00 98.69 191 ILE A O 1
ATOM 1409 N N . ALA A 1 192 ? -2.711 -7.872 1.024 1.00 98.88 192 ALA A N 1
ATOM 1410 C CA . ALA A 1 192 ? -3.252 -7.529 -0.292 1.00 98.88 192 ALA A CA 1
ATOM 1411 C C . ALA A 1 192 ? -2.161 -6.959 -1.206 1.00 98.88 192 ALA A C 1
ATOM 1413 O O . ALA A 1 192 ? -2.024 -7.398 -2.345 1.00 98.88 192 ALA A O 1
ATOM 1414 N N . HIS A 1 193 ? -1.361 -6.035 -0.674 1.00 98.81 193 HIS A N 1
ATOM 1415 C CA . HIS A 1 193 ? -0.260 -5.405 -1.388 1.00 98.81 193 HIS A CA 1
ATOM 1416 C C . HIS A 1 193 ? 0.805 -6.419 -1.786 1.00 98.81 193 HIS A C 1
ATOM 1418 O O . HIS A 1 193 ? 1.071 -6.606 -2.970 1.00 98.81 193 HIS A O 1
ATOM 1424 N N . PHE A 1 194 ? 1.326 -7.163 -0.812 1.00 98.81 194 PHE A N 1
ATOM 1425 C CA . PHE A 1 194 ? 2.319 -8.200 -1.055 1.00 98.81 194 PHE A CA 1
ATOM 1426 C C . PHE A 1 194 ? 1.841 -9.201 -2.111 1.00 98.81 194 PHE A C 1
ATOM 1428 O O . PHE A 1 194 ? 2.594 -9.556 -3.007 1.00 98.81 194 PHE A O 1
ATOM 1435 N N . SER A 1 195 ? 0.575 -9.621 -2.057 1.00 98.81 195 SER A N 1
ATOM 1436 C CA . SER A 1 195 ? 0.028 -10.582 -3.022 1.00 98.81 195 SER A CA 1
ATOM 1437 C C . SER A 1 195 ? -0.053 -10.019 -4.443 1.00 98.81 195 SER A C 1
ATOM 1439 O O . SER A 1 195 ? 0.238 -10.748 -5.389 1.00 98.81 195 SER A O 1
ATOM 1441 N N . ALA A 1 196 ? -0.415 -8.742 -4.608 1.00 98.69 196 ALA A N 1
ATOM 1442 C CA . ALA A 1 196 ? -0.382 -8.087 -5.915 1.00 98.69 196 ALA A CA 1
ATOM 1443 C C . ALA A 1 196 ? 1.054 -8.031 -6.461 1.00 98.69 196 ALA A C 1
ATOM 1445 O O . ALA A 1 196 ? 1.300 -8.416 -7.604 1.00 98.69 196 ALA A O 1
ATOM 1446 N N . ASP A 1 197 ? 2.013 -7.651 -5.619 1.00 98.19 197 ASP A N 1
ATOM 1447 C CA . ASP A 1 197 ? 3.414 -7.530 -6.012 1.00 98.19 197 ASP A CA 1
ATOM 1448 C C . ASP A 1 197 ? 4.064 -8.878 -6.325 1.00 98.19 197 ASP A C 1
ATOM 1450 O O . ASP A 1 197 ? 4.883 -8.961 -7.236 1.00 98.19 197 ASP A O 1
ATOM 1454 N N . ILE A 1 198 ? 3.693 -9.953 -5.627 1.00 98.50 198 ILE A N 1
ATOM 1455 C CA . ILE A 1 198 ? 4.151 -11.309 -5.960 1.00 98.50 198 ILE A CA 1
ATOM 1456 C C . ILE A 1 198 ? 3.742 -11.664 -7.389 1.00 98.50 198 ILE A C 1
ATOM 1458 O O . ILE A 1 198 ? 4.563 -12.168 -8.159 1.00 98.50 198 ILE A O 1
ATOM 1462 N N . VAL A 1 199 ? 2.503 -11.353 -7.772 1.00 98.31 199 VAL A N 1
ATOM 1463 C CA . VAL A 1 199 ? 2.025 -11.588 -9.138 1.00 98.31 199 VAL A CA 1
ATOM 1464 C C . VAL A 1 199 ? 2.754 -10.697 -10.145 1.00 98.31 199 VAL A C 1
ATOM 1466 O O . VAL A 1 199 ? 3.063 -11.158 -11.235 1.00 98.31 199 VAL A O 1
ATOM 1469 N N . LEU A 1 200 ? 3.076 -9.451 -9.800 1.00 96.62 200 LEU A N 1
ATOM 1470 C CA . LEU A 1 200 ? 3.714 -8.506 -10.727 1.00 96.62 200 LEU A CA 1
ATOM 1471 C C . LEU A 1 200 ? 5.238 -8.660 -10.846 1.00 96.62 200 LEU A C 1
ATOM 1473 O O . LEU A 1 200 ? 5.812 -8.319 -11.882 1.00 96.62 200 LEU A O 1
ATOM 1477 N N . HIS A 1 201 ? 5.912 -9.127 -9.798 1.00 95.88 201 HIS A N 1
ATOM 1478 C CA . HIS A 1 201 ? 7.374 -9.102 -9.701 1.00 95.88 201 HIS A CA 1
ATOM 1479 C C . HIS A 1 201 ? 8.015 -10.479 -9.575 1.00 95.88 201 HIS A C 1
ATOM 1481 O O . HIS A 1 201 ? 9.128 -10.653 -10.066 1.00 95.88 201 HIS A O 1
ATOM 1487 N N . VAL A 1 202 ? 7.347 -11.444 -8.940 1.00 97.62 202 VAL A N 1
ATOM 1488 C CA . VAL A 1 202 ? 7.923 -12.773 -8.689 1.00 97.62 202 VAL A CA 1
ATOM 1489 C C . VAL A 1 202 ? 7.445 -13.785 -9.714 1.00 97.62 202 VAL A C 1
ATOM 1491 O O . VAL A 1 202 ? 8.271 -14.490 -10.281 1.00 97.62 202 VAL A O 1
ATOM 1494 N N . LEU A 1 203 ? 6.142 -13.832 -10.001 1.00 97.06 203 LEU A N 1
ATOM 1495 C CA . LEU A 1 203 ? 5.585 -14.788 -10.960 1.00 97.06 203 LEU A CA 1
ATOM 1496 C C . LEU A 1 203 ? 6.241 -14.675 -12.350 1.00 97.06 203 LEU A C 1
ATOM 1498 O O . LEU A 1 203 ? 6.679 -15.707 -12.855 1.00 97.06 203 LEU A O 1
ATOM 1502 N N . PRO A 1 204 ? 6.410 -13.480 -12.952 1.00 95.88 204 PRO A N 1
ATOM 1503 C CA . PRO A 1 204 ? 7.060 -13.368 -14.256 1.00 95.88 204 PRO A CA 1
ATOM 1504 C C . PRO A 1 204 ? 8.530 -13.794 -14.219 1.00 95.88 204 PRO A C 1
ATOM 1506 O O . PRO A 1 204 ? 9.028 -14.345 -15.190 1.00 95.88 204 PRO A O 1
ATOM 1509 N N . ALA A 1 205 ? 9.209 -13.603 -13.082 1.00 95.25 205 ALA A N 1
ATOM 1510 C CA . ALA A 1 205 ? 10.603 -14.000 -12.899 1.00 95.25 205 ALA A CA 1
ATOM 1511 C C . ALA A 1 205 ? 10.806 -15.523 -12.790 1.00 95.25 205 ALA A C 1
ATOM 1513 O O . ALA A 1 205 ? 11.945 -15.969 -12.773 1.00 95.25 205 ALA A O 1
ATOM 1514 N N . LEU A 1 206 ? 9.733 -16.315 -12.678 1.00 93.94 206 LEU A N 1
ATOM 1515 C CA . LEU A 1 206 ? 9.798 -17.781 -12.744 1.00 93.94 206 LEU A CA 1
ATOM 1516 C C . LEU A 1 206 ? 9.790 -18.307 -14.186 1.00 93.94 206 LEU A C 1
ATOM 1518 O O . LEU A 1 206 ? 10.069 -19.483 -14.400 1.00 93.94 206 LEU A O 1
ATOM 1522 N N . ALA A 1 207 ? 9.414 -17.463 -15.151 1.00 86.12 207 ALA A N 1
ATOM 1523 C CA . ALA A 1 207 ? 9.304 -17.813 -16.566 1.00 86.12 207 ALA A CA 1
ATOM 1524 C C . ALA A 1 207 ? 10.512 -17.351 -17.404 1.00 86.12 207 ALA A C 1
ATOM 1526 O O . ALA A 1 207 ? 10.511 -17.546 -18.619 1.00 86.12 207 ALA A O 1
ATOM 1527 N N . VAL A 1 208 ? 11.504 -16.727 -16.761 1.00 69.62 208 VAL A N 1
ATOM 1528 C CA . VAL A 1 208 ? 12.758 -16.221 -17.344 1.00 69.62 208 VAL A CA 1
ATOM 1529 C C . VAL A 1 208 ? 13.914 -17.036 -16.783 1.00 69.62 208 VAL A C 1
ATOM 1531 O O . VAL A 1 208 ? 14.812 -17.389 -17.576 1.00 69.62 208 VAL A O 1
#

Sequence (208 aa):
MLLPSLLFLSVLTLPALWIGLRLGPALGLGAPRFAALLARQPGAMRALARDWVVAGTAGALLGAIFLSVRYAAQPYLPAALPEPGFRGVLGGLAVSFGAAVGEEVWFRLGLMTLLVWAVTRLAGKRKPSSVAVWSVIIIAAFGFGLAHVPQMVAFGAASPVAVASTVLGNVSVGVLYGWCYWRRGLLAAMIAHFSADIVLHVLPALAV